Protein 4YGS (pdb70)

Structure (mmCIF, N/CA/C/O backbone):
data_4YGS
#
_entry.id   4YGS
#
_cell.length_a   122.452
_cell.length_b   61.322
_cell.length_c   37.470
_cell.angle_alpha   90.00
_cell.angle_beta   107.45
_cell.angle_gamma   90.00
#
_symmetry.space_group_name_H-M   'C 1 2 1'
#
loop_
_entity.id
_entity.type
_entity.pdbx_description
1 polymer Hydrolase
2 non-polymer 'MAGNESIUM ION'
3 non-polymer 'CITRIC ACID'
4 water water
#
loop_
_atom_site.group_PDB
_atom_site.id
_atom_site.type_symbol
_atom_site.label_atom_id
_atom_site.label_alt_id
_atom_site.label_comp_id
_atom_site.label_asym_id
_atom_site.label_entity_id
_atom_site.label_seq_id
_atom_s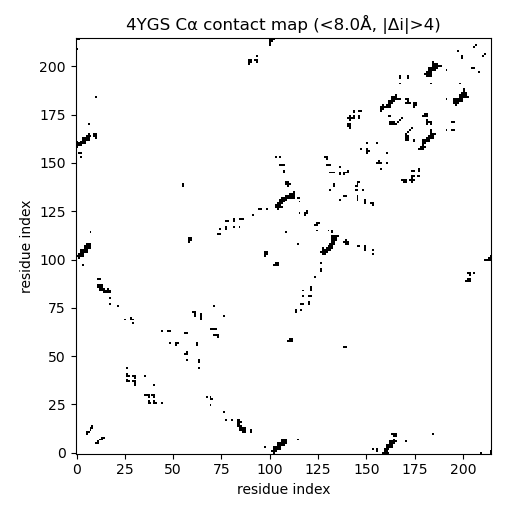ite.pdbx_PDB_ins_code
_atom_site.Cartn_x
_atom_site.Cartn_y
_atom_site.Cartn_z
_atom_site.occupancy
_atom_site.B_iso_or_equiv
_atom_site.auth_seq_id
_atom_site.auth_comp_id
_atom_site.auth_asym_id
_atom_site.auth_atom_id
_atom_site.pdbx_PDB_model_num
ATOM 1 N N . MET A 1 1 ? -11.594 18.744 12.163 1.00 23.27 1 MET A N 1
ATOM 2 C CA . MET A 1 1 ? -12.068 17.912 11.060 1.00 21.56 1 MET A CA 1
ATOM 3 C C . MET A 1 1 ? -13.490 18.300 10.684 1.00 19.70 1 MET A C 1
ATOM 4 O O . MET A 1 1 ? -14.283 18.645 11.559 1.00 22.98 1 MET A O 1
ATOM 9 N N . LYS A 1 2 ? -13.816 18.248 9.390 1.00 13.15 2 LYS A N 1
ATOM 10 C CA . LYS A 1 2 ? -15.138 18.673 8.918 1.00 18.05 2 LYS A CA 1
ATOM 11 C C . LYS A 1 2 ? -15.908 17.604 8.146 1.00 13.20 2 LYS A C 1
ATOM 12 O O . LYS A 1 2 ? -17.133 17.688 8.018 1.00 13.70 2 LYS A O 1
ATOM 18 N N . ALA A 1 3 ? -15.204 16.620 7.599 1.00 11.13 3 ALA A N 1
ATOM 19 C CA . ALA A 1 3 ? -15.889 15.607 6.791 1.00 11.96 3 ALA A CA 1
ATOM 20 C C . ALA A 1 3 ? -15.297 14.232 7.032 1.00 12.85 3 ALA A C 1
ATOM 21 O O . ALA A 1 3 ? -14.087 14.091 7.234 1.00 11.21 3 ALA A O 1
ATOM 23 N N . VAL A 1 4 ? -16.158 13.223 7.020 1.00 11.98 4 VAL A N 1
ATOM 24 C CA . VAL A 1 4 ? -15.704 11.842 7.054 1.00 12.93 4 VAL A CA 1
ATOM 25 C C . VAL A 1 4 ? -16.222 11.140 5.805 1.00 10.69 4 VAL A C 1
ATOM 26 O O . VAL A 1 4 ? -17.413 11.188 5.496 1.00 10.95 4 VAL A O 1
ATOM 30 N N . LEU A 1 5 ? -15.304 10.513 5.086 1.00 8.14 5 LEU A N 1
ATOM 31 C CA . LEU A 1 5 ? -15.604 9.807 3.846 1.00 8.35 5 LEU A CA 1
ATOM 32 C C . LEU A 1 5 ? -15.474 8.312 4.108 1.00 10.88 5 LEU A C 1
ATOM 33 O O . LEU A 1 5 ? -14.586 7.890 4.850 1.00 11.21 5 LEU A O 1
ATOM 38 N N . PHE A 1 6 ? -16.368 7.518 3.520 1.00 8.05 6 PHE A N 1
ATOM 39 C CA . PHE A 1 6 ? -16.403 6.075 3.748 1.00 9.16 6 PHE A CA 1
ATOM 40 C C . PHE A 1 6 ? -16.338 5.279 2.455 1.00 9.72 6 PHE A C 1
ATOM 41 O O . PHE A 1 6 ? -16.990 5.617 1.470 1.00 10.41 6 PHE A O 1
ATOM 49 N N . ASP A 1 7 ? -15.563 4.201 2.492 1.00 11.03 7 ASP A N 1
ATOM 50 C CA . ASP A 1 7 ? -15.717 3.098 1.554 1.00 9.01 7 ASP A CA 1
ATOM 51 C C . ASP A 1 7 ? -17.017 2.333 1.855 1.00 12.24 7 ASP A C 1
ATOM 52 O O . ASP A 1 7 ? -17.577 2.473 2.947 1.00 10.68 7 ASP A O 1
ATOM 57 N N . ILE A 1 8 ? -17.514 1.527 0.915 1.00 6.85 8 ILE A N 1
ATOM 58 C CA . ILE A 1 8 ? -18.715 0.728 1.217 1.00 6.84 8 ILE A CA 1
ATOM 59 C C . ILE A 1 8 ? -18.361 -0.703 1.615 1.00 10.31 8 ILE A C 1
ATOM 60 O O . ILE A 1 8 ? -18.469 -1.073 2.786 1.00 11.69 8 ILE A O 1
ATOM 65 N N . ASP A 1 9 ? -17.915 -1.495 0.647 1.00 8.85 9 ASP A N 1
ATOM 66 C CA . ASP A 1 9 ? -17.810 -2.941 0.832 1.00 9.06 9 ASP A CA 1
ATOM 67 C C . ASP A 1 9 ? -16.695 -3.334 1.801 1.00 13.19 9 ASP A C 1
ATOM 68 O O . ASP A 1 9 ? -15.513 -3.078 1.555 1.00 13.14 9 ASP A O 1
ATOM 73 N N . GLY A 1 10 ? -17.098 -3.961 2.901 1.00 10.87 10 GLY A N 1
ATOM 74 C CA . GLY A 1 10 ? -16.178 -4.373 3.950 1.00 9.35 10 GLY A CA 1
ATOM 75 C C . GLY A 1 10 ? -15.999 -3.292 4.993 1.00 11.27 10 GLY A C 1
ATOM 76 O O . GLY A 1 10 ? -15.377 -3.521 6.029 1.00 11.91 10 GLY A O 1
ATOM 77 N N . THR A 1 11 ? -16.546 -2.112 4.721 1.00 9.18 11 THR A N 1
ATOM 78 C CA . THR A 1 11 ? -16.379 -0.971 5.615 1.00 8.11 11 THR A CA 1
ATOM 79 C C . THR A 1 11 ? -17.676 -0.683 6.371 1.00 12.36 11 THR A C 1
ATOM 80 O O . THR A 1 11 ? -17.691 -0.725 7.601 1.00 11.74 11 THR A O 1
ATOM 84 N N . ILE A 1 12 ? -18.765 -0.426 5.646 1.00 8.60 12 ILE A N 1
ATOM 85 C CA . ILE A 1 12 ? -20.048 -0.165 6.310 1.00 8.25 12 ILE A CA 1
ATOM 86 C C . ILE A 1 12 ? -21.058 -1.298 6.117 1.00 11.93 12 ILE A C 1
ATOM 87 O O . ILE A 1 12 ? -22.008 -1.424 6.889 1.00 10.24 12 ILE A O 1
ATOM 92 N N . LEU A 1 13 ? -20.844 -2.131 5.104 1.00 9.96 13 LEU A N 1
ATOM 93 C CA . LEU A 1 13 ? -21.697 -3.294 4.897 1.00 10.17 13 LEU A CA 1
ATOM 94 C C . LEU A 1 13 ? -20.906 -4.381 4.179 1.00 11.41 13 LEU A C 1
ATOM 95 O O . LEU A 1 13 ? -19.831 -4.115 3.637 1.00 11.26 13 LEU A O 1
ATOM 100 N N . THR A 1 14 ? -21.442 -5.599 4.156 1.00 11.22 14 THR A N 1
ATOM 101 C CA . THR A 1 14 ? -20.873 -6.642 3.313 1.00 9.85 14 THR A CA 1
ATOM 102 C C . THR A 1 14 ? -21.937 -7.255 2.396 1.00 13.39 14 THR A C 1
ATOM 103 O O . THR A 1 14 ? -23.083 -7.462 2.803 1.00 13.79 14 THR A O 1
ATOM 107 N N . GLU A 1 15 ? -21.551 -7.530 1.153 1.00 11.75 15 GLU A N 1
ATOM 108 C CA . GLU A 1 15 ? -22.431 -8.228 0.225 1.00 11.28 15 GLU A CA 1
ATOM 109 C C . GLU A 1 15 ? -22.057 -9.698 0.103 1.00 10.53 15 GLU A C 1
ATOM 110 O O . GLU A 1 15 ? -22.543 -10.382 -0.796 1.00 12.84 15 GLU A O 1
ATOM 116 N N . GLU A 1 16 ? -21.199 -10.192 0.994 1.00 11.39 16 GLU A N 1
ATOM 117 C CA A GLU A 1 16 ? -20.755 -11.581 0.907 0.57 11.31 16 GLU A CA 1
ATOM 118 C CA B GLU A 1 16 ? -20.756 -11.580 0.904 0.43 11.37 16 GLU A CA 1
ATOM 119 C C . GLU A 1 16 ? -21.920 -12.582 0.890 1.00 10.11 16 GLU A C 1
ATOM 120 O O . GLU A 1 16 ? -21.878 -13.554 0.133 1.00 13.89 16 GLU A O 1
ATOM 131 N N . PRO A 1 17 ? -22.967 -12.354 1.714 1.00 13.47 17 PRO A N 1
ATOM 132 C CA . PRO A 1 17 ? -24.067 -13.325 1.599 1.00 12.28 17 PRO A CA 1
ATOM 133 C C . PRO A 1 17 ? -24.718 -13.347 0.217 1.00 13.46 17 PRO A C 1
ATOM 134 O O . PRO A 1 17 ? -25.178 -14.405 -0.224 1.00 12.46 17 PRO A O 1
ATOM 138 N N . LEU A 1 18 ? -24.759 -12.202 -0.458 1.00 10.11 18 LEU A N 1
ATOM 139 C CA . LEU A 1 18 ? -25.364 -12.160 -1.783 1.00 9.54 18 LEU A CA 1
ATOM 140 C C . LEU A 1 18 ? -24.443 -12.863 -2.782 1.00 12.12 18 LEU A C 1
ATOM 141 O O . LEU A 1 18 ? -24.892 -13.611 -3.642 1.00 11.74 18 LEU A O 1
ATOM 146 N N . ILE A 1 19 ? -23.142 -12.634 -2.644 1.00 11.42 19 ILE A N 1
ATOM 147 C CA . ILE A 1 19 ? -22.165 -13.328 -3.477 1.00 11.95 19 ILE A CA 1
ATOM 148 C C . ILE A 1 19 ? -22.272 -14.850 -3.333 1.00 13.55 19 ILE A C 1
ATOM 149 O O . ILE A 1 19 ? -22.237 -15.574 -4.325 1.00 13.19 19 ILE A O 1
ATOM 154 N N . MET A 1 20 ? -22.427 -15.338 -2.107 1.00 11.97 20 MET A N 1
ATOM 155 C CA A MET A 1 20 ? -22.560 -16.773 -1.869 0.62 14.89 20 MET A CA 1
ATOM 156 C CA B MET A 1 20 ? -22.537 -16.776 -1.896 0.38 14.91 20 MET A CA 1
ATOM 157 C C . MET A 1 20 ? -23.806 -17.330 -2.543 1.00 15.74 20 MET A C 1
ATOM 158 O O . MET A 1 20 ? -23.823 -18.479 -2.996 1.00 13.93 20 MET A O 1
ATOM 167 N N . LEU A 1 21 ? -24.851 -16.508 -2.600 1.00 11.06 21 LEU A N 1
ATOM 168 C CA . LEU A 1 21 ? -26.107 -16.895 -3.235 1.00 12.90 21 LEU A CA 1
ATOM 169 C C . LEU A 1 21 ? -26.032 -16.882 -4.765 1.00 16.31 21 LEU A C 1
ATOM 170 O O . LEU A 1 21 ? -26.524 -17.813 -5.407 1.00 14.12 21 LEU A O 1
ATOM 175 N N . PHE A 1 22 ? -25.438 -15.853 -5.373 1.00 12.01 22 PHE A N 1
ATOM 176 C CA . PHE A 1 22 ? -25.533 -15.787 -6.837 1.00 12.33 22 PHE A CA 1
ATOM 177 C C . PHE A 1 22 ? -24.406 -16.515 -7.570 1.00 10.96 22 PHE A C 1
ATOM 178 O O . PHE A 1 22 ? -24.586 -16.890 -8.728 1.00 12.41 22 PHE A O 1
ATOM 186 N N . LEU A 1 23 ? -23.264 -16.748 -6.927 1.00 11.56 23 LEU A N 1
ATOM 187 C CA . LEU A 1 23 ? -22.181 -17.432 -7.644 1.00 13.31 23 LEU A CA 1
ATOM 188 C C . LEU A 1 23 ? -22.582 -18.825 -8.158 1.00 10.84 23 LEU A C 1
ATOM 189 O O . LEU A 1 23 ? -22.280 -19.145 -9.299 1.00 13.47 23 LEU A O 1
ATOM 194 N N . PRO A 1 24 ? -23.276 -19.650 -7.343 1.00 12.57 24 PRO A N 1
ATOM 195 C CA . PRO A 1 24 ? -23.719 -20.922 -7.936 1.00 13.97 24 PRO A CA 1
ATOM 196 C C . PRO A 1 24 ? -24.642 -20.750 -9.146 1.00 13.42 24 PRO A C 1
ATOM 197 O O . PRO A 1 24 ? -24.612 -21.586 -10.050 1.00 13.90 24 PRO A O 1
ATOM 201 N N . GLN A 1 25 ? -25.450 -19.692 -9.169 1.00 12.59 25 GLN A N 1
ATOM 202 C CA A GLN A 1 25 ? -26.303 -19.425 -10.325 0.56 12.13 25 GLN A CA 1
ATOM 203 C CA B GLN A 1 25 ? -26.299 -19.418 -10.321 0.44 12.15 25 GLN A CA 1
ATOM 204 C C . GLN A 1 25 ? -25.460 -19.044 -11.538 1.00 16.60 25 GLN A C 1
ATOM 205 O O . GLN A 1 25 ? -25.760 -19.444 -12.666 1.00 15.48 25 GLN A O 1
ATOM 216 N N . VAL A 1 26 ? -24.405 -18.277 -11.301 1.00 12.36 26 VAL A N 1
ATOM 217 C CA . VAL A 1 26 ? -23.449 -17.949 -12.355 1.00 12.23 26 VAL A CA 1
ATOM 218 C C . VAL A 1 26 ? -22.818 -19.224 -12.919 1.00 13.76 26 VAL A C 1
ATOM 219 O O . VAL A 1 26 ? -22.741 -19.400 -14.138 1.00 15.29 26 VAL A O 1
ATOM 223 N N . TYR A 1 27 ? -22.374 -20.115 -12.038 1.00 11.98 27 TYR A N 1
ATOM 224 C CA . TYR A 1 27 ? -21.715 -21.339 -12.497 1.00 14.28 27 TYR A CA 1
ATOM 225 C C . TYR A 1 27 ? -22.711 -22.192 -13.275 1.00 15.34 27 TYR A C 1
ATOM 226 O O . TYR A 1 27 ? -22.373 -22.779 -14.294 1.00 17.49 27 TYR A O 1
ATOM 235 N N . ASP A 1 28 ? -23.947 -22.236 -12.791 1.00 14.03 28 ASP A N 1
ATOM 236 C CA . ASP A 1 28 ? -25.038 -22.932 -13.475 1.00 15.34 28 ASP A CA 1
ATOM 237 C C . ASP A 1 28 ? -25.253 -22.382 -14.887 1.00 16.66 28 ASP A C 1
ATOM 238 O O . ASP A 1 28 ? -25.206 -23.122 -15.864 1.00 18.08 28 ASP A O 1
ATOM 243 N N . LYS A 1 29 ? -25.479 -21.076 -14.987 1.00 16.54 29 LYS A N 1
ATOM 244 C CA . LYS A 1 29 ? -25.762 -20.447 -16.275 1.00 15.30 29 LYS A CA 1
ATOM 245 C C . LYS A 1 29 ? -24.578 -20.564 -17.235 1.00 18.31 29 LYS A C 1
ATOM 246 O O . LYS A 1 29 ? -24.763 -20.817 -18.431 1.00 14.77 29 LYS A O 1
ATOM 252 N N . LEU A 1 30 ? -23.364 -20.399 -16.713 1.00 14.02 30 LEU A N 1
ATOM 253 C CA . LEU A 1 30 ? -22.175 -20.415 -17.568 1.00 15.12 30 LEU A CA 1
ATOM 254 C C . LEU A 1 30 ? -21.867 -21.825 -18.074 1.00 16.01 30 LEU A C 1
ATOM 255 O O . LEU A 1 30 ? -21.504 -22.016 -19.239 1.00 17.37 30 LEU A O 1
ATOM 260 N N . SER A 1 31 ? -22.003 -22.810 -17.192 1.00 17.87 31 SER A N 1
ATOM 261 C CA A SER A 1 31 ? -21.791 -24.211 -17.548 0.35 18.70 31 SER A CA 1
ATOM 262 C CA B SER A 1 31 ? -21.751 -24.190 -17.584 0.65 18.70 31 SER A CA 1
ATOM 263 C C . SER A 1 31 ? -22.775 -24.656 -18.621 1.00 20.19 31 SER A C 1
ATOM 264 O O . SER A 1 31 ? -22.422 -25.369 -19.561 1.00 22.62 31 SER A O 1
ATOM 269 N N . ARG A 1 32 ? -24.025 -24.231 -18.468 1.00 18.46 32 ARG A N 1
ATOM 270 C CA . ARG A 1 32 ? -25.066 -24.610 -19.412 1.00 17.60 32 ARG A CA 1
ATOM 271 C C . ARG A 1 32 ? -24.845 -23.927 -20.761 1.00 21.83 32 ARG A C 1
ATOM 272 O O . ARG A 1 32 ? -25.079 -24.519 -21.812 1.00 21.17 32 ARG A O 1
ATOM 280 N N . LYS A 1 33 ? -24.360 -22.690 -20.727 1.00 18.85 33 LYS A N 1
ATOM 281 C CA . LYS A 1 33 ? -24.129 -21.938 -21.957 1.00 14.20 33 LYS A CA 1
ATOM 282 C C . LYS A 1 33 ? -22.943 -22.483 -22.742 1.00 16.66 33 LYS A C 1
ATOM 283 O O . LYS A 1 33 ? -22.986 -22.579 -23.968 1.00 16.41 33 LYS A O 1
ATOM 289 N N . LEU A 1 34 ? -21.873 -22.828 -22.037 1.00 18.48 34 LEU A N 1
ATOM 290 C CA . LEU A 1 34 ? -20.653 -23.246 -22.712 1.00 17.70 34 LEU A CA 1
ATOM 291 C C . LEU A 1 34 ? -20.568 -24.755 -22.915 1.00 17.30 34 LEU A C 1
ATOM 292 O O . LEU A 1 34 ? -19.679 -25.233 -23.615 1.00 18.81 34 LEU A O 1
ATOM 297 N N . GLY A 1 35 ? -21.478 -25.499 -22.297 1.00 19.22 35 GLY A N 1
ATOM 298 C CA . GLY A 1 35 ? -21.434 -26.950 -22.364 1.00 25.07 35 GLY A CA 1
ATOM 299 C C . GLY A 1 35 ? -20.229 -27.509 -21.627 1.00 27.98 35 GLY A C 1
ATOM 300 O O . GLY A 1 35 ? -19.550 -28.421 -22.112 1.00 29.44 35 GLY A O 1
ATOM 301 N N . ILE A 1 36 ? -19.950 -26.948 -20.455 1.00 20.19 36 ILE A N 1
ATOM 302 C CA . ILE A 1 36 ? -18.845 -27.414 -19.621 1.00 20.67 36 ILE A CA 1
ATOM 303 C C . ILE A 1 36 ? -19.366 -27.750 -18.231 1.00 20.69 36 ILE A C 1
ATOM 304 O O . ILE A 1 36 ? -20.533 -27.507 -17.929 1.00 20.41 36 ILE A O 1
ATOM 309 N N . SER A 1 37 ? -18.512 -28.309 -17.382 1.00 21.31 37 SER A N 1
ATOM 310 C CA . SER A 1 37 ? -18.945 -28.647 -16.031 1.00 21.93 37 SER A CA 1
ATOM 311 C C . SER A 1 37 ? -19.088 -27.383 -15.193 1.00 19.13 37 SER A C 1
ATOM 312 O O . SER A 1 37 ? -18.519 -26.341 -15.526 1.00 20.89 37 SER A O 1
ATOM 315 N N . LYS A 1 38 ? -19.841 -27.483 -14.104 1.00 22.69 38 LYS A N 1
ATOM 316 C CA . LYS A 1 38 ? -19.997 -26.359 -13.197 1.00 20.26 38 LYS A CA 1
ATOM 317 C C . LYS A 1 38 ? -18.652 -25.994 -12.578 1.00 25.54 38 LYS A C 1
ATOM 318 O O . LYS A 1 38 ? -18.379 -24.820 -12.337 1.00 20.61 38 LYS A O 1
ATOM 324 N N . ASP A 1 39 ? -17.809 -27.000 -12.344 1.00 26.21 39 ASP A N 1
ATOM 325 C CA . ASP A 1 39 ? -16.463 -26.769 -11.826 1.00 24.63 39 ASP A CA 1
ATOM 326 C C . ASP A 1 39 ? -15.604 -26.007 -12.822 1.00 22.73 39 ASP A C 1
ATOM 327 O O . ASP A 1 39 ? -14.832 -25.130 -12.429 1.00 21.51 39 ASP A O 1
ATOM 332 N N . GLU A 1 40 ? -15.710 -26.353 -14.106 1.00 19.52 40 GLU A N 1
ATOM 333 C CA A GLU A 1 40 ? -14.939 -25.646 -15.117 0.53 21.43 40 GLU A CA 1
ATOM 334 C CA B GLU A 1 40 ? -14.966 -25.657 -15.149 0.47 21.43 40 GLU A CA 1
ATOM 335 C C . GLU A 1 40 ? -15.465 -24.224 -15.283 1.00 17.51 40 GLU A C 1
ATOM 336 O O . GLU A 1 40 ? -14.681 -23.294 -15.478 1.00 20.29 40 GLU A O 1
ATOM 347 N N . ALA A 1 41 ? -16.783 -24.055 -15.182 1.00 20.70 41 ALA A N 1
ATOM 348 C CA . ALA A 1 41 ? -17.391 -22.729 -15.264 1.00 18.81 41 ALA A CA 1
ATOM 349 C C . ALA A 1 41 ? -16.890 -21.851 -14.128 1.00 16.10 41 ALA A C 1
ATOM 350 O O . ALA A 1 41 ? -16.551 -20.687 -14.338 1.00 16.41 41 ALA A O 1
ATOM 352 N N . ARG A 1 42 ? -16.835 -22.423 -12.929 1.00 14.93 42 ARG A N 1
ATOM 353 C CA . ARG A 1 42 ? -16.302 -21.721 -11.763 1.00 16.62 42 ARG A CA 1
ATOM 354 C C . ARG A 1 42 ? -14.858 -21.292 -12.002 1.00 18.61 42 ARG A C 1
ATOM 355 O O . ARG A 1 42 ? -14.507 -20.138 -11.772 1.00 16.71 42 ARG A O 1
ATOM 363 N N . GLU A 1 43 ? -14.026 -22.212 -12.484 1.00 18.31 43 GLU A N 1
ATOM 364 C CA A GLU A 1 43 ? -12.627 -21.889 -12.747 0.41 19.17 43 GLU A CA 1
ATOM 365 C CA B GLU A 1 43 ? -12.625 -21.912 -12.775 0.59 19.16 43 GLU A CA 1
ATOM 366 C C . GLU A 1 43 ? -12.495 -20.745 -13.751 1.00 17.28 43 GLU A C 1
ATOM 367 O O . GLU A 1 43 ? -11.704 -19.830 -13.543 1.00 19.36 43 GLU A O 1
ATOM 378 N N . ARG A 1 44 ? -13.275 -20.784 -14.826 1.00 14.91 44 ARG A N 1
ATOM 379 C CA . ARG A 1 44 ? -13.208 -19.731 -15.832 1.00 14.65 44 ARG A CA 1
ATOM 380 C C . ARG A 1 44 ? -13.641 -18.373 -15.280 1.00 19.24 44 ARG A C 1
ATOM 381 O O . ARG A 1 44 ? -12.958 -17.365 -15.478 1.00 17.62 44 ARG A O 1
ATOM 389 N N . PHE A 1 45 ? -14.776 -18.356 -14.590 1.00 15.33 45 PHE A N 1
ATOM 390 C CA . PHE A 1 45 ? -15.314 -17.122 -14.020 1.00 12.84 45 PHE A CA 1
ATOM 391 C C . PHE A 1 45 ? -14.348 -16.513 -12.997 1.00 18.67 45 PHE A C 1
ATOM 392 O O . PHE A 1 45 ? -13.997 -15.333 -13.080 1.00 19.48 45 PHE A O 1
ATOM 400 N N . LEU A 1 46 ? -13.904 -17.319 -12.041 1.00 14.29 46 LEU A N 1
ATOM 401 C CA . LEU A 1 46 ? -13.021 -16.807 -10.996 1.00 16.84 46 LEU A CA 1
ATOM 402 C C . LEU A 1 46 ? -11.662 -16.396 -11.567 1.00 19.09 46 LEU A C 1
ATOM 403 O O . LEU A 1 46 ? -11.058 -15.425 -11.103 1.00 19.21 46 LEU A O 1
ATOM 408 N N . SER A 1 47 ? -11.186 -17.115 -12.582 1.00 19.12 47 SER A N 1
ATOM 409 C CA . SER A 1 47 ? -9.893 -16.777 -13.181 1.00 23.38 47 SER A CA 1
ATOM 410 C C . SER A 1 47 ? -9.950 -15.412 -13.841 1.00 22.64 47 SER A C 1
ATOM 411 O O . SER A 1 47 ? -8.994 -14.636 -13.777 1.00 21.66 47 SER A O 1
ATOM 414 N N . GLU A 1 48 ? -11.078 -15.119 -14.474 1.00 20.27 48 GLU A N 1
ATOM 415 C CA A GLU A 1 48 ? -11.259 -13.829 -15.129 0.53 18.82 48 GLU A CA 1
ATOM 416 C CA B GLU A 1 48 ? -11.260 -13.835 -15.124 0.47 18.83 48 GLU A CA 1
ATOM 417 C C . GLU A 1 48 ? -11.280 -12.697 -14.111 1.00 19.67 48 GLU A C 1
ATOM 418 O O . GLU A 1 48 ? -10.751 -11.613 -14.366 1.00 19.49 48 GLU A O 1
ATOM 429 N N . ILE A 1 49 ? -11.900 -12.945 -12.960 1.00 16.62 49 ILE A N 1
ATOM 430 C CA . ILE A 1 49 ? -11.947 -11.937 -11.912 1.00 16.14 49 ILE A CA 1
ATOM 431 C C . ILE A 1 49 ? -10.535 -11.666 -11.404 1.00 20.76 49 ILE A C 1
ATOM 432 O O . ILE A 1 49 ? -10.100 -10.519 -11.339 1.00 20.38 49 ILE A O 1
ATOM 437 N N . LEU A 1 50 ? -9.816 -12.730 -11.071 1.00 18.12 50 LEU A N 1
ATOM 438 C CA . LEU A 1 50 ? -8.447 -12.578 -10.577 1.00 18.91 50 LEU A CA 1
ATOM 439 C C . LEU A 1 50 ? -7.565 -11.883 -11.612 1.00 25.08 50 LEU A C 1
ATOM 440 O O . LEU A 1 50 ? -6.758 -11.018 -11.268 1.00 26.94 50 LEU A O 1
ATOM 445 N N . GLY A 1 51 ? -7.740 -12.251 -12.877 1.00 17.92 51 GLY A N 1
ATOM 446 C CA . GLY A 1 51 ? -6.957 -11.683 -13.961 1.00 19.22 51 GLY A CA 1
ATOM 447 C C . GLY A 1 51 ? -7.124 -10.186 -14.125 1.00 28.29 51 GLY A C 1
ATOM 448 O O . GLY A 1 51 ? -6.231 -9.501 -14.627 1.00 26.41 51 GLY A O 1
ATOM 449 N N . ARG A 1 52 ? -8.266 -9.662 -13.695 1.00 19.80 52 ARG A N 1
ATOM 450 C CA . ARG A 1 52 ? -8.535 -8.247 -13.890 1.00 21.72 52 ARG A CA 1
ATOM 451 C C . ARG A 1 52 ? -8.447 -7.437 -12.602 1.00 18.50 52 ARG A C 1
ATOM 452 O O . ARG A 1 52 ? -8.918 -6.304 -12.552 1.00 22.08 52 ARG A O 1
ATOM 460 N N . ARG A 1 53 ? -7.815 -8.010 -11.578 1.00 19.78 53 ARG A N 1
ATOM 461 C CA . ARG A 1 53 ? -7.602 -7.307 -10.316 1.00 19.02 53 ARG A CA 1
ATOM 462 C C . ARG A 1 53 ? -6.829 -6.016 -10.554 1.00 21.85 53 ARG A C 1
ATOM 463 O O . ARG A 1 53 ? -6.060 -5.919 -11.509 1.00 22.73 53 ARG A O 1
ATOM 471 N N . ASP A 1 54 ? -7.077 -5.028 -9.700 1.00 22.94 54 ASP A N 1
ATOM 472 C CA . ASP A 1 54 ? -6.445 -3.709 -9.780 1.00 31.44 54 ASP A CA 1
ATOM 473 C C . ASP A 1 54 ? -6.776 -2.982 -11.078 1.00 29.13 54 ASP A C 1
ATOM 474 O O . ASP A 1 54 ? -6.048 -2.083 -11.486 1.00 35.50 54 ASP A O 1
ATOM 479 N N . SER A 1 55 ? -7.867 -3.365 -11.734 1.00 26.42 55 SER A N 1
ATOM 480 C CA . SER A 1 55 ? -8.294 -2.646 -12.929 1.00 19.65 55 SER A CA 1
ATOM 481 C C . SER A 1 55 ? -9.680 -2.016 -12.748 1.00 18.23 55 SER A C 1
ATOM 482 O O . SER A 1 55 ? -10.412 -2.347 -11.815 1.00 18.55 55 SER A O 1
ATOM 485 N N . TYR A 1 56 ? -10.002 -1.102 -13.657 1.00 13.78 56 TYR A N 1
ATOM 486 C CA . TYR A 1 56 ? -11.268 -0.363 -13.687 1.00 17.69 56 TYR A CA 1
ATOM 487 C C . TYR A 1 56 ? -12.470 -1.281 -13.581 1.00 16.41 56 TYR A C 1
ATOM 488 O O . TYR A 1 56 ? -13.443 -0.990 -12.880 1.00 14.73 56 TYR A O 1
ATOM 497 N N . ASP A 1 57 ? -12.399 -2.399 -14.292 1.00 15.35 57 ASP A N 1
ATOM 498 C CA . ASP A 1 57 ? -13.553 -3.290 -14.405 1.00 19.33 57 ASP A CA 1
ATOM 499 C C . ASP A 1 57 ? -13.705 -4.266 -13.243 1.00 18.27 57 ASP A C 1
ATOM 500 O O . ASP A 1 57 ? -14.780 -4.856 -13.060 1.00 17.10 57 ASP A O 1
ATOM 505 N N . TRP A 1 58 ? -12.643 -4.432 -12.457 1.00 19.59 58 TRP A N 1
ATOM 506 C CA . TRP A 1 58 ? -12.648 -5.421 -11.381 1.00 19.55 58 TRP A CA 1
ATOM 507 C C . TRP A 1 58 ? -13.784 -5.211 -10.390 1.00 16.20 58 TRP A C 1
ATOM 508 O O . TRP A 1 58 ? -14.291 -6.173 -9.822 1.00 15.04 58 TRP A O 1
ATOM 519 N N . HIS A 1 59 ? -14.191 -3.960 -10.195 1.00 14.40 59 HIS A N 1
ATOM 520 C CA . HIS A 1 59 ? -15.163 -3.633 -9.157 1.00 15.06 59 HIS A CA 1
ATOM 521 C C . HIS A 1 59 ? -16.611 -3.619 -9.641 1.00 11.85 59 HIS A C 1
ATOM 522 O O . HIS A 1 59 ? -17.482 -3.109 -8.946 1.00 14.10 59 HIS A O 1
ATOM 529 N N . ASP A 1 60 ? -16.860 -4.178 -10.822 1.00 11.42 60 ASP A N 1
ATOM 530 C CA . ASP A 1 60 ? -18.195 -4.117 -11.427 1.00 10.68 60 ASP A CA 1
ATOM 531 C C . ASP A 1 60 ? -18.692 -5.521 -11.759 1.00 12.51 60 ASP A C 1
ATOM 532 O O . ASP A 1 60 ? -18.239 -6.133 -12.720 1.00 11.77 60 ASP A O 1
ATOM 537 N N . TRP A 1 61 ? -19.629 -6.037 -10.974 1.00 11.06 61 TRP A N 1
ATOM 538 C CA . TRP A 1 61 ? -20.161 -7.372 -11.250 1.00 10.08 61 TRP A CA 1
ATOM 539 C C . TRP A 1 61 ? -20.769 -7.488 -12.644 1.00 10.28 61 TRP A C 1
ATOM 540 O O . TRP A 1 61 ? -20.664 -8.532 -13.279 1.00 12.76 61 TRP A O 1
ATOM 551 N N . ASN A 1 62 ? -21.392 -6.418 -13.117 1.00 10.18 62 ASN A N 1
ATOM 552 C CA . ASN A 1 62 ? -22.018 -6.441 -14.437 1.00 10.67 62 ASN A CA 1
ATOM 553 C C . ASN A 1 62 ? -20.990 -6.589 -15.552 1.00 14.88 62 ASN A C 1
ATOM 554 O O . ASN A 1 62 ? -21.306 -7.112 -16.620 1.00 11.74 62 ASN A O 1
ATOM 559 N N . PHE A 1 63 ? -19.767 -6.124 -15.314 1.00 12.29 63 PHE A N 1
ATOM 560 C CA . PHE A 1 63 ? -18.704 -6.328 -16.290 1.00 13.88 63 PHE A CA 1
ATOM 561 C C . PHE A 1 63 ? -18.514 -7.821 -16.539 1.00 16.00 63 PHE A C 1
ATOM 562 O O . PHE A 1 63 ? -18.400 -8.258 -17.685 1.00 13.66 63 PHE A O 1
ATOM 570 N N . PHE A 1 64 ? -18.480 -8.603 -15.464 1.00 13.83 64 PHE A N 1
ATOM 571 C CA . PHE A 1 64 ? -18.214 -10.033 -15.587 1.00 12.90 64 PHE A CA 1
ATOM 572 C C . PHE A 1 64 ? -19.432 -10.791 -16.122 1.00 16.03 64 PHE A C 1
ATOM 573 O O . PHE A 1 64 ? -19.293 -11.736 -16.909 1.00 13.66 64 PHE A O 1
ATOM 581 N N . PHE A 1 65 ? -20.622 -10.367 -15.721 1.00 13.79 65 PHE A N 1
ATOM 582 C CA . PHE A 1 65 ? -21.837 -10.919 -16.320 1.00 12.07 65 PHE A CA 1
ATOM 583 C C . PHE A 1 65 ? -21.839 -10.688 -17.830 1.00 16.52 65 PHE A C 1
ATOM 584 O O . PHE A 1 65 ? -22.131 -11.600 -18.606 1.00 16.10 65 PHE A O 1
ATOM 592 N N . LYS A 1 66 ? -21.498 -9.472 -18.245 1.00 12.50 66 LYS A N 1
ATOM 593 C CA A LYS A 1 66 ? -21.518 -9.137 -19.666 0.41 17.01 66 LYS A CA 1
ATOM 594 C CA B LYS A 1 66 ? -21.498 -9.114 -19.661 0.59 17.04 66 LYS A CA 1
ATOM 595 C C . LYS A 1 66 ? -20.382 -9.815 -20.429 1.00 15.21 66 LYS A C 1
ATOM 596 O O . LYS A 1 66 ? -20.563 -10.214 -21.584 1.00 16.81 66 LYS A O 1
ATOM 607 N N . LEU A 1 67 ? -19.220 -9.954 -19.791 1.00 14.34 67 LEU A N 1
ATOM 608 C CA . LEU A 1 67 ? -18.072 -10.578 -20.456 1.00 18.51 67 LEU A CA 1
ATOM 609 C C . LEU A 1 67 ? -18.391 -12.008 -20.879 1.00 20.12 67 LEU A C 1
ATOM 610 O O . LEU A 1 67 ? -17.944 -12.473 -21.930 1.00 18.75 67 LEU A O 1
ATOM 615 N N . PHE A 1 68 ? -19.185 -12.697 -20.068 1.00 14.47 68 PHE A N 1
ATOM 616 C CA . PHE A 1 68 ? -19.585 -14.067 -20.378 1.00 18.06 68 PHE A CA 1
ATOM 617 C C . PHE A 1 68 ? -20.967 -14.150 -21.023 1.00 20.80 68 PHE A C 1
ATOM 618 O O . PHE A 1 68 ? -21.503 -15.244 -21.212 1.00 18.75 68 PHE A O 1
ATOM 626 N N . ASP A 1 69 ? -21.521 -12.985 -21.357 1.00 15.04 69 ASP A N 1
ATOM 627 C CA A ASP A 1 69 ? -22.834 -12.889 -21.991 0.49 17.47 69 ASP A CA 1
ATOM 628 C CA B ASP A 1 69 ? -22.844 -12.865 -21.968 0.51 17.44 69 ASP A CA 1
ATOM 629 C C . ASP A 1 69 ? -23.906 -13.623 -21.185 1.00 21.96 69 ASP A C 1
ATOM 630 O O . ASP A 1 69 ? -24.744 -14.324 -21.752 1.00 17.95 69 ASP A O 1
ATOM 639 N N . LEU A 1 70 ? -23.881 -13.458 -19.867 1.00 15.47 70 LEU A N 1
ATOM 640 C CA . LEU A 1 70 ? -24.853 -14.122 -19.003 1.00 16.30 70 LEU A CA 1
ATOM 641 C C . LEU A 1 70 ? -26.106 -13.281 -18.832 1.00 18.30 70 LEU A C 1
ATOM 642 O O . LEU A 1 70 ? -26.047 -12.049 -18.831 1.00 18.19 70 LEU A O 1
ATOM 647 N N . ASP A 1 71 ? -27.242 -13.957 -18.690 1.00 19.01 71 ASP A N 1
ATOM 648 C CA . ASP A 1 71 ? -28.515 -13.286 -18.477 1.00 18.86 71 ASP A CA 1
ATOM 649 C C . ASP A 1 71 ? -28.681 -12.898 -17.005 1.00 18.82 71 ASP A C 1
ATOM 650 O O . ASP A 1 71 ? -29.594 -13.370 -16.328 1.00 21.65 71 ASP A O 1
ATOM 655 N N . LEU A 1 72 ? -27.775 -12.050 -16.520 1.00 16.04 72 LEU A N 1
ATOM 656 C CA . LEU A 1 72 ? -27.791 -11.586 -15.134 1.00 15.62 72 LEU A CA 1
ATOM 657 C C . LEU A 1 72 ? -27.484 -10.103 -15.078 1.00 13.36 72 LEU A C 1
ATOM 658 O O . LEU A 1 72 ? -26.614 -9.618 -15.805 1.00 13.37 72 LEU A O 1
ATOM 663 N N . LYS A 1 73 ? -28.211 -9.392 -14.222 1.00 13.74 73 LYS A N 1
ATOM 664 C CA . LYS A 1 73 ? -27.982 -7.971 -13.978 1.00 12.06 73 LYS A CA 1
ATOM 665 C C . LYS A 1 73 ? -27.884 -7.764 -12.473 1.00 11.20 73 LYS A C 1
ATOM 666 O O . LYS A 1 73 ? -28.787 -8.160 -11.732 1.00 11.09 73 LYS A O 1
ATOM 672 N N . TYR A 1 74 ? -26.792 -7.162 -12.011 1.00 11.30 74 TYR A N 1
ATOM 673 C CA . TYR A 1 74 ? -26.569 -7.109 -10.579 1.00 10.33 74 TYR A CA 1
ATOM 674 C C . TYR A 1 74 ? -27.630 -6.275 -9.866 1.00 11.37 74 TYR A C 1
ATOM 675 O O . TYR A 1 74 ? -27.994 -6.588 -8.733 1.00 10.43 74 TYR A O 1
ATOM 684 N N . GLU A 1 75 ? -28.122 -5.226 -10.528 1.00 10.43 75 GLU A N 1
ATOM 685 C CA . GLU A 1 75 ? -29.195 -4.399 -9.966 1.00 10.69 75 GLU A CA 1
ATOM 686 C C . GLU A 1 75 ? -30.442 -5.222 -9.648 1.00 13.84 75 GLU A C 1
ATOM 687 O O . GLU A 1 75 ? -31.125 -4.992 -8.648 1.00 11.94 75 GLU A O 1
ATOM 693 N N . GLU A 1 76 ? -30.746 -6.172 -10.522 1.00 12.17 76 GLU A N 1
ATOM 694 C CA . GLU A 1 76 ? -31.899 -7.043 -10.315 1.00 12.96 76 GLU A CA 1
ATOM 695 C C . GLU A 1 76 ? -31.680 -7.993 -9.140 1.00 12.76 76 GLU A C 1
ATOM 696 O O . GLU A 1 76 ? -32.613 -8.263 -8.374 1.00 11.95 76 GLU A O 1
ATOM 702 N N . LEU A 1 77 ? -30.454 -8.497 -9.006 1.00 11.98 77 LEU A N 1
ATOM 703 C CA . LEU A 1 77 ? -30.092 -9.363 -7.881 1.00 11.66 77 LEU A CA 1
ATOM 704 C C . LEU A 1 77 ? -30.176 -8.598 -6.568 1.00 14.17 77 LEU A C 1
ATOM 705 O O . LEU A 1 77 ? -30.683 -9.109 -5.566 1.00 12.67 77 LEU A O 1
ATOM 710 N N . LEU A 1 78 ? -29.675 -7.368 -6.576 1.00 12.09 78 LEU A N 1
ATOM 711 C CA . LEU A 1 78 ? -29.728 -6.519 -5.393 1.00 13.04 78 LEU A CA 1
ATOM 712 C C . LEU A 1 78 ? -31.164 -6.266 -4.962 1.00 11.10 78 LEU A C 1
ATOM 713 O O . LEU A 1 78 ? -31.511 -6.429 -3.788 1.00 12.66 78 LEU A O 1
ATOM 718 N N . GLU A 1 79 ? -32.006 -5.880 -5.915 1.00 11.44 79 GLU A N 1
ATOM 719 C CA . GLU A 1 79 ? -33.390 -5.552 -5.590 1.00 11.51 79 GLU A CA 1
ATOM 720 C C . GLU A 1 79 ? -34.166 -6.776 -5.125 1.00 11.39 79 GLU A C 1
ATOM 721 O O . GLU A 1 79 ? -35.089 -6.651 -4.313 1.00 14.31 79 GLU A O 1
ATOM 727 N N . ARG A 1 80 ? -33.787 -7.955 -5.617 1.00 12.51 80 ARG A N 1
ATOM 728 C CA . ARG A 1 80 ? -34.505 -9.172 -5.263 1.00 13.87 80 ARG A CA 1
ATOM 729 C C . ARG A 1 80 ? -34.087 -9.710 -3.900 1.00 10.80 80 ARG A C 1
ATOM 730 O O . ARG A 1 80 ? -34.929 -10.219 -3.155 1.00 14.47 80 ARG A O 1
ATOM 738 N N . TYR A 1 81 ? -32.810 -9.553 -3.560 1.00 12.08 81 TYR A N 1
ATOM 739 C CA . TYR A 1 81 ? -32.261 -10.116 -2.327 1.00 11.98 81 TYR A CA 1
ATOM 740 C C . TYR A 1 81 ? -31.600 -9.084 -1.402 1.00 10.88 81 TYR A C 1
ATOM 741 O O . TYR A 1 81 ? -30.463 -9.299 -0.975 1.00 12.19 81 TYR A O 1
ATOM 750 N N . PRO A 1 82 ? -32.306 -7.985 -1.067 1.00 12.04 82 PRO A N 1
ATOM 751 C CA . PRO A 1 82 ? -31.622 -6.935 -0.297 1.00 12.43 82 PRO A CA 1
ATOM 752 C C . PRO A 1 82 ? -31.211 -7.386 1.105 1.00 14.85 82 PRO A C 1
ATOM 753 O O . PRO A 1 82 ? -30.312 -6.790 1.691 1.00 14.69 82 PRO A O 1
ATOM 757 N N . HIS A 1 83 ? -31.858 -8.426 1.623 1.00 12.49 83 HIS A N 1
ATOM 758 C CA A HIS A 1 83 ? -31.514 -8.923 2.954 0.39 14.17 83 HIS A CA 1
ATOM 759 C CA B HIS A 1 83 ? -31.557 -8.989 2.934 0.61 14.14 83 HIS A CA 1
ATOM 760 C C . HIS A 1 83 ? -30.212 -9.727 2.942 1.00 15.90 83 HIS A C 1
ATOM 761 O O . HIS A 1 83 ? -29.701 -10.114 3.999 1.00 16.63 83 HIS A O 1
ATOM 774 N N . LYS A 1 84 ? -29.656 -9.947 1.753 1.00 12.34 84 LYS A N 1
ATOM 775 C CA . LYS A 1 84 ? -28.346 -10.589 1.623 1.00 10.15 84 LYS A CA 1
ATOM 776 C C . LYS A 1 84 ? -27.228 -9.551 1.711 1.00 13.41 84 LYS A C 1
ATOM 777 O O . LYS A 1 84 ? -26.046 -9.890 1.650 1.00 15.88 84 LYS A O 1
ATOM 783 N N . LEU A 1 85 ? -27.614 -8.283 1.818 1.00 10.50 85 LEU A N 1
ATOM 784 C CA . LEU A 1 85 ? -26.673 -7.221 2.141 1.00 10.21 85 LEU A CA 1
ATOM 785 C C . LEU A 1 85 ? -26.722 -7.033 3.649 1.00 12.73 85 LEU A C 1
ATOM 786 O O . LEU A 1 85 ? -27.803 -6.816 4.208 1.00 16.19 85 LEU A O 1
ATOM 791 N N . GLN A 1 86 ? -25.573 -7.138 4.310 1.00 10.23 86 GLN A N 1
ATOM 792 C CA . GLN A 1 86 ? -25.541 -7.066 5.765 1.00 13.59 86 GLN A CA 1
ATOM 793 C C . GLN A 1 86 ? -24.800 -5.824 6.249 1.00 13.37 86 GLN A C 1
ATOM 794 O O . GLN A 1 86 ? -23.621 -5.656 5.970 1.00 13.17 86 GLN A O 1
ATOM 800 N N . VAL A 1 87 ? -25.512 -4.959 6.963 1.00 12.89 87 VAL A N 1
ATOM 801 C CA . VAL A 1 87 ? -24.916 -3.757 7.532 1.00 8.50 87 VAL A CA 1
ATOM 802 C C . VAL A 1 87 ? -24.226 -4.122 8.837 1.00 10.32 87 VAL A C 1
ATOM 803 O O . VAL A 1 87 ? -24.822 -4.782 9.678 1.00 11.54 87 VAL A O 1
ATOM 807 N N . TYR A 1 88 ? -22.973 -3.711 9.011 1.00 9.41 88 TYR A N 1
ATOM 808 C CA . TYR A 1 88 ? -22.263 -4.012 10.258 1.00 10.87 88 TYR A CA 1
ATOM 809 C C . TYR A 1 88 ? -22.944 -3.297 11.412 1.00 8.51 88 TYR A C 1
ATOM 810 O O . TYR A 1 88 ? -23.380 -2.165 11.267 1.00 10.59 88 TYR A O 1
ATOM 819 N N . PRO A 1 89 ? -23.044 -3.963 12.571 1.00 12.02 89 PRO A N 1
ATOM 820 C CA . PRO A 1 89 ? -23.702 -3.334 13.727 1.00 14.15 89 PRO A CA 1
ATOM 821 C C . PRO A 1 89 ? -23.113 -1.970 14.110 1.00 12.16 89 PRO A C 1
ATOM 822 O O . PRO A 1 89 ? -23.851 -1.095 14.589 1.00 13.21 89 PRO A O 1
ATOM 826 N N . ASP A 1 90 ? -21.816 -1.776 13.884 1.00 13.07 90 ASP A N 1
ATOM 827 C CA . ASP A 1 90 ? -21.178 -0.523 14.275 1.00 12.00 90 ASP A CA 1
ATOM 828 C C . ASP A 1 90 ? -21.442 0.621 13.301 1.00 11.36 90 ASP A C 1
ATOM 829 O O . ASP A 1 90 ? -21.108 1.768 13.583 1.00 12.34 90 ASP A O 1
ATOM 834 N N . THR A 1 91 ? -22.054 0.324 12.157 1.00 9.85 91 THR A N 1
ATOM 835 C CA . THR A 1 91 ? -22.254 1.351 11.147 1.00 8.34 91 THR A CA 1
ATOM 836 C C . THR A 1 91 ? -23.254 2.441 11.522 1.00 9.87 91 THR A C 1
ATOM 837 O O . THR A 1 91 ? -22.911 3.623 11.544 1.00 10.22 91 THR A O 1
ATOM 841 N N . ILE A 1 92 ? -24.493 2.066 11.807 1.00 11.22 92 ILE A N 1
ATOM 842 C CA . ILE A 1 92 ? -25.519 3.093 11.962 1.00 11.05 92 ILE A CA 1
ATOM 843 C C . ILE A 1 92 ? -25.282 4.002 13.191 1.00 7.68 92 ILE A C 1
ATOM 844 O O . ILE A 1 92 ? -25.430 5.221 13.081 1.00 11.85 92 ILE A O 1
ATOM 849 N N . PRO A 1 93 ? -24.878 3.443 14.347 1.00 11.85 93 PRO A N 1
ATOM 850 C CA . PRO A 1 93 ? -24.605 4.377 15.449 1.00 13.38 93 PRO A CA 1
ATOM 851 C C . PRO A 1 93 ? -23.509 5.375 15.110 1.00 10.89 93 PRO A C 1
ATOM 852 O O . PRO A 1 93 ? -23.531 6.504 15.584 1.00 11.36 93 PRO A O 1
ATOM 856 N N . THR A 1 94 ? -22.567 4.967 14.269 1.00 10.63 94 THR A N 1
ATOM 857 C CA . THR A 1 94 ? -21.457 5.844 13.931 1.00 11.53 94 THR A CA 1
ATOM 858 C C . THR A 1 94 ? -21.920 6.927 12.968 1.00 9.45 94 THR A C 1
ATOM 859 O O . THR A 1 94 ? -21.597 8.099 13.149 1.00 11.70 94 THR A O 1
ATOM 863 N N . LEU A 1 95 ? -22.685 6.544 11.949 1.00 10.59 95 LEU A N 1
ATOM 864 C CA . LEU A 1 95 ? -23.198 7.528 11.003 1.00 11.43 95 LEU A CA 1
ATOM 865 C C . LEU A 1 95 ? -24.120 8.520 11.721 1.00 13.18 95 LEU A C 1
ATOM 866 O O . LEU A 1 95 ? -24.061 9.722 11.470 1.00 10.09 95 LEU A O 1
ATOM 871 N N . GLU A 1 96 ? -24.952 8.012 12.625 1.00 12.71 96 GLU A N 1
ATOM 872 C CA . GLU A 1 96 ? -25.844 8.862 13.417 1.00 13.70 96 GLU A CA 1
ATOM 873 C C . GLU A 1 96 ? -25.058 9.899 14.201 1.00 13.19 96 GLU A C 1
ATOM 874 O O . GLU A 1 96 ? -25.373 11.095 14.172 1.00 12.31 96 GLU A O 1
ATOM 880 N N . TRP A 1 97 ? -24.040 9.431 14.918 1.00 13.14 97 TRP A N 1
ATOM 881 C CA . TRP A 1 97 ? -23.204 10.310 15.718 1.00 17.16 97 TRP A CA 1
ATOM 882 C C . TRP A 1 97 ? -22.518 11.353 14.832 1.00 14.85 97 TRP A C 1
ATOM 883 O O . TRP A 1 97 ? -22.555 12.547 15.130 1.00 13.73 97 TRP A O 1
ATOM 894 N N . LEU A 1 98 ? -21.922 10.914 13.726 1.00 9.52 98 LEU A N 1
ATOM 895 C CA . LEU A 1 98 ? -21.186 11.844 12.878 1.00 13.58 98 LEU A CA 1
ATOM 896 C C . LEU A 1 98 ? -22.106 12.907 12.293 1.00 12.89 98 LEU A C 1
ATOM 897 O O . LEU A 1 98 ? -21.770 14.095 12.289 1.00 13.08 98 LEU A O 1
ATOM 902 N N . ARG A 1 99 ? -23.265 12.480 11.800 1.00 12.24 99 ARG A N 1
ATOM 903 C CA . ARG A 1 99 ? -24.210 13.414 11.188 1.00 11.67 99 ARG A CA 1
ATOM 904 C C . ARG A 1 99 ? -24.697 14.415 12.230 1.00 16.72 99 ARG A C 1
ATOM 905 O O . ARG A 1 99 ? -24.686 15.615 11.986 1.00 15.33 99 ARG A O 1
ATOM 913 N N . ASP A 1 100 ? -25.104 13.918 13.397 1.00 15.01 100 ASP A N 1
ATOM 914 C CA . ASP A 1 100 ? -25.610 14.796 14.462 1.00 14.89 100 ASP A CA 1
ATOM 915 C C . ASP A 1 100 ? -24.562 15.800 14.955 1.00 17.48 100 ASP A C 1
ATOM 916 O O . ASP A 1 100 ? -24.911 16.898 15.389 1.00 21.99 100 ASP A O 1
ATOM 921 N N . THR A 1 101 ? -23.289 15.416 14.889 1.00 14.87 101 THR A N 1
ATOM 922 C CA . THR A 1 101 ? -22.173 16.233 15.373 1.00 18.19 101 THR A CA 1
ATOM 923 C C . THR A 1 101 ? -21.768 17.296 14.339 1.00 18.38 101 THR A C 1
ATOM 924 O O . THR A 1 101 ? -21.038 18.244 14.645 1.00 21.97 101 THR A O 1
ATOM 928 N N . GLY A 1 102 ? -22.270 17.147 13.119 1.00 16.04 102 GLY A N 1
ATOM 929 C CA . GLY A 1 102 ? -22.113 18.172 12.104 1.00 16.73 102 GLY A CA 1
ATOM 930 C C . GLY A 1 102 ? -21.126 17.846 10.999 1.00 16.50 102 GLY A C 1
ATOM 931 O O . GLY A 1 102 ? -20.895 18.680 10.121 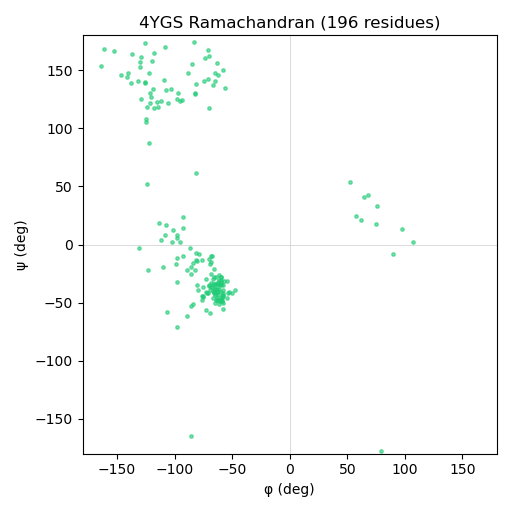1.00 15.59 102 GLY A O 1
ATOM 932 N N . TYR A 1 103 ? -20.535 16.650 11.040 1.00 13.35 103 TYR A N 1
ATOM 933 C CA . TYR A 1 103 ? -19.618 16.237 9.981 1.00 10.73 103 TYR A CA 1
ATOM 934 C C . TYR A 1 103 ? -20.376 16.057 8.684 1.00 14.18 103 TYR A C 1
ATOM 935 O O . TYR A 1 103 ? -21.474 15.500 8.677 1.00 16.62 103 TYR A O 1
ATOM 944 N N . LYS A 1 104 ? -19.796 16.539 7.590 1.00 13.94 104 LYS A N 1
ATOM 945 C CA . LYS A 1 104 ? -20.270 16.154 6.265 1.00 10.78 104 LYS A CA 1
ATOM 946 C C . LYS A 1 104 ? -19.868 14.705 6.056 1.00 12.88 104 LYS A C 1
ATOM 947 O O . LYS A 1 104 ? -18.787 14.286 6.483 1.00 13.12 104 LYS A O 1
ATOM 953 N N . LEU A 1 105 ? -20.740 13.938 5.414 1.00 9.99 105 LEU A N 1
ATOM 954 C CA . LEU A 1 105 ? -20.508 12.516 5.204 1.00 9.83 105 LEU A CA 1
ATOM 955 C C . LEU A 1 105 ? -20.517 12.206 3.716 1.00 9.20 105 LEU A C 1
ATOM 956 O O . LEU A 1 105 ? -21.446 12.600 2.994 1.00 11.32 105 LEU A O 1
ATOM 961 N N . GLY A 1 106 ? -19.491 11.493 3.266 1.00 8.95 106 GLY A N 1
ATOM 962 C CA . GLY A 1 106 ? -19.380 11.134 1.869 1.00 10.29 106 GLY A CA 1
ATOM 963 C C . GLY A 1 106 ? -19.114 9.652 1.685 1.00 11.99 106 GLY A C 1
ATOM 964 O O . GLY A 1 106 ? -18.571 8.984 2.571 1.00 11.04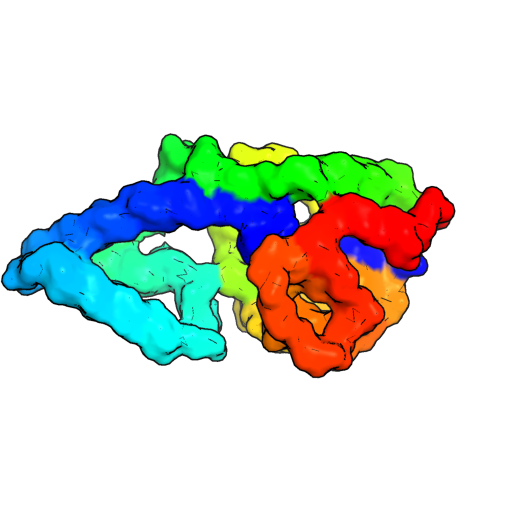 106 GLY A O 1
ATOM 965 N N . ILE A 1 107 ? -19.539 9.136 0.536 1.00 8.69 107 ILE A N 1
ATOM 966 C CA . ILE A 1 107 ? -19.138 7.810 0.084 1.00 7.60 107 ILE A CA 1
ATOM 967 C C . ILE A 1 107 ? -18.155 7.959 -1.071 1.00 10.55 107 ILE A C 1
ATOM 968 O O . ILE A 1 107 ? -18.391 8.736 -1.988 1.00 10.26 107 ILE A O 1
ATOM 973 N N . VAL A 1 108 ? -17.049 7.222 -1.007 1.00 9.08 108 VAL A N 1
ATOM 974 C CA . VAL A 1 108 ? -16.097 7.119 -2.108 1.00 7.88 108 VAL A CA 1
ATOM 975 C C . VAL A 1 108 ? -15.933 5.641 -2.418 1.00 11.51 108 VAL A C 1
ATOM 976 O O . VAL A 1 108 ? -15.343 4.910 -1.625 1.00 11.91 108 VAL A O 1
ATOM 980 N N . THR A 1 109 ? -16.476 5.183 -3.542 1.00 8.29 109 THR A N 1
ATOM 981 C CA . THR A 1 109 ? -16.381 3.759 -3.877 1.00 9.10 109 THR A CA 1
ATOM 982 C C . THR A 1 109 ? -15.923 3.540 -5.317 1.00 9.79 109 THR A C 1
ATOM 983 O O . THR A 1 109 ? -16.317 4.284 -6.229 1.00 9.86 109 THR A O 1
ATOM 987 N N . SER A 1 110 ? -15.074 2.529 -5.522 1.00 9.62 110 SER A N 1
ATOM 988 C CA . SER A 1 110 ? -14.638 2.165 -6.874 1.00 11.40 110 SER A CA 1
ATOM 989 C C . SER A 1 110 ? -15.671 1.308 -7.582 1.00 10.04 110 SER A C 1
ATOM 990 O O . SER A 1 110 ? -15.528 1.005 -8.772 1.00 11.02 110 SER A O 1
ATOM 993 N N . GLY A 1 111 ? -16.704 0.895 -6.857 1.00 9.85 111 GLY A N 1
ATOM 994 C CA . GLY A 1 111 ? -17.810 0.198 -7.485 1.00 10.16 111 GLY A CA 1
ATOM 995 C C . GLY A 1 111 ? -18.643 1.130 -8.340 1.00 10.33 111 GLY A C 1
ATOM 996 O O . GLY A 1 111 ? -18.507 2.354 -8.261 1.00 10.49 111 GLY A O 1
ATOM 997 N N . PRO A 1 112 ? -19.525 0.559 -9.173 1.00 10.30 112 PRO A N 1
ATOM 998 C CA . PRO A 1 112 ? -20.299 1.378 -10.112 1.00 9.55 112 PRO A CA 1
ATOM 999 C C . PRO A 1 112 ? -21.580 1.962 -9.516 1.00 9.67 112 PRO A C 1
ATOM 1000 O O . PRO A 1 112 ? -21.753 1.986 -8.297 1.00 9.95 112 PRO A O 1
ATOM 1004 N N . LYS A 1 113 ? -22.470 2.433 -10.383 1.00 10.22 113 LYS A N 1
ATOM 1005 C CA . LYS A 1 113 ? -23.658 3.140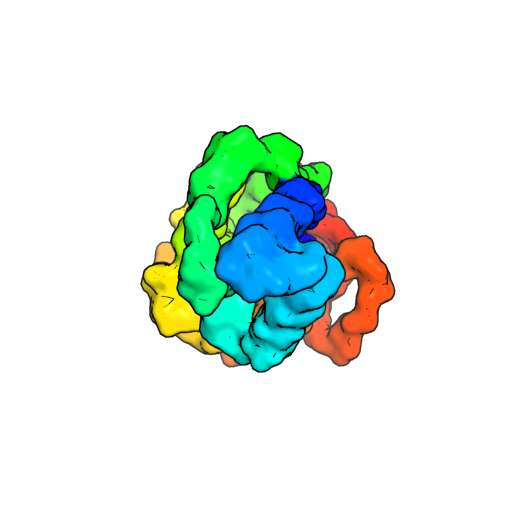 -9.915 1.00 8.14 113 LYS A CA 1
ATOM 1006 C C . LYS A 1 113 ? -24.536 2.285 -8.989 1.00 9.84 113 LYS A C 1
ATOM 1007 O O . LYS A 1 113 ? -25.210 2.830 -8.113 1.00 11.72 113 LYS A O 1
ATOM 1013 N N . TYR A 1 114 ? -24.518 0.960 -9.135 1.00 8.81 114 TYR A N 1
ATOM 1014 C CA . TYR A 1 114 ? -25.391 0.152 -8.280 1.00 11.01 114 TYR A CA 1
ATOM 1015 C C . TYR A 1 114 ? -24.963 0.209 -6.817 1.00 12.54 114 TYR A C 1
ATOM 1016 O O . TYR A 1 114 ? -25.687 -0.262 -5.944 1.00 9.85 114 TYR A O 1
ATOM 1025 N N . GLN A 1 115 ? -23.789 0.774 -6.544 1.00 8.01 115 GLN A N 1
ATOM 1026 C CA . GLN A 1 115 ? -23.369 0.966 -5.164 1.00 7.46 115 GLN A CA 1
ATOM 1027 C C . GLN A 1 115 ? -24.351 1.883 -4.440 1.00 9.76 115 GLN A C 1
ATOM 1028 O O . GLN A 1 115 ? -24.613 1.707 -3.256 1.00 11.53 115 GLN A O 1
ATOM 1034 N N . ARG A 1 116 ? -24.898 2.859 -5.158 1.00 9.89 116 ARG A N 1
ATOM 1035 C CA . ARG A 1 116 ? -25.879 3.753 -4.548 1.00 10.14 116 ARG A CA 1
ATOM 1036 C C . ARG A 1 116 ? -27.173 3.002 -4.250 1.00 10.87 116 ARG A C 1
ATOM 1037 O O . ARG A 1 116 ? -27.825 3.242 -3.233 1.00 10.05 116 ARG A O 1
ATOM 1045 N N . LEU A 1 117 ? -27.535 2.080 -5.133 1.00 11.37 117 LEU A N 1
ATOM 1046 C CA . LEU A 1 117 ? -28.718 1.248 -4.912 1.00 12.14 117 LEU A CA 1
ATOM 1047 C C . LEU A 1 117 ? -28.526 0.377 -3.666 1.00 10.32 117 LEU A C 1
ATOM 1048 O O . LEU A 1 117 ? -29.458 0.191 -2.893 1.00 10.68 117 LEU A O 1
ATOM 1053 N N . LYS A 1 118 ? -27.317 -0.147 -3.475 1.00 10.20 118 LYS A N 1
ATOM 1054 C CA . LYS A 1 118 ? -27.005 -0.905 -2.262 1.00 10.58 118 LYS A CA 1
ATOM 1055 C C . LYS A 1 118 ? -27.234 -0.072 -1.003 1.00 11.02 118 LYS A C 1
ATOM 1056 O O . LYS A 1 118 ? -27.775 -0.571 -0.016 1.00 13.34 118 LYS A O 1
ATOM 1062 N N . LEU A 1 119 ? -26.830 1.195 -1.042 1.00 9.64 119 LEU A N 1
ATOM 1063 C CA . LEU A 1 119 ? -27.048 2.094 0.090 1.00 11.11 119 LEU A CA 1
ATOM 1064 C C . LEU A 1 119 ? -28.547 2.335 0.319 1.00 11.36 119 LEU A C 1
ATOM 1065 O O . LEU A 1 119 ? -29.016 2.348 1.451 1.00 11.08 119 LEU A O 1
ATOM 1070 N N . LYS A 1 120 ? -29.301 2.519 -0.757 1.00 11.03 120 LYS A N 1
ATOM 1071 C CA A LYS A 1 120 ? -30.747 2.715 -0.628 0.56 10.15 120 LYS A CA 1
ATOM 1072 C CA B LYS A 1 120 ? -30.748 2.707 -0.642 0.44 10.18 120 LYS A CA 1
ATOM 1073 C C . LYS A 1 120 ? -31.415 1.490 -0.003 1.00 12.43 120 LYS A C 1
ATOM 1074 O O . LYS A 1 120 ? -32.202 1.615 0.946 1.00 11.69 120 LYS A O 1
ATOM 1085 N N . LEU A 1 121 ? -31.089 0.309 -0.518 1.00 10.46 121 LEU A N 1
ATOM 1086 C CA . LEU A 1 121 ? -31.706 -0.933 -0.057 1.00 12.39 121 LEU A CA 1
ATOM 1087 C C . LEU A 1 121 ? -31.407 -1.271 1.398 1.00 12.73 121 LEU A C 1
ATOM 1088 O O . LEU A 1 121 ? -32.207 -1.954 2.053 1.00 14.07 121 LEU A O 1
ATOM 1093 N N . THR A 1 122 ? -30.262 -0.810 1.899 1.00 8.45 122 THR A N 1
ATOM 1094 C CA . THR A 1 122 ? -29.871 -1.073 3.280 1.00 10.07 122 THR A CA 1
ATOM 1095 C C . THR A 1 122 ? -30.257 0.069 4.219 1.00 11.70 122 THR A C 1
ATOM 1096 O O . THR A 1 122 ? -29.940 0.028 5.401 1.00 13.10 122 THR A O 1
ATOM 1100 N N . GLY A 1 123 ? -30.913 1.097 3.690 1.00 11.64 123 GLY A N 1
ATOM 1101 C CA . GLY A 1 123 ? -31.337 2.218 4.515 1.00 13.19 123 GLY A CA 1
ATOM 1102 C C . GLY A 1 123 ? -30.227 3.164 4.935 1.00 14.54 123 GLY A C 1
ATOM 1103 O O . GLY A 1 123 ? -30.397 3.956 5.863 1.00 15.57 123 GLY A O 1
ATOM 1104 N N . LEU A 1 124 ? -29.090 3.100 4.246 1.00 10.50 124 LEU A N 1
ATOM 1105 C CA . LEU A 1 124 ? -27.943 3.937 4.604 1.00 9.48 124 LEU A CA 1
ATOM 1106 C C . LEU A 1 124 ? -27.803 5.196 3.755 1.00 11.98 124 LEU A C 1
ATOM 1107 O O . LEU A 1 124 ? -27.073 6.111 4.122 1.00 10.27 124 LEU A O 1
ATOM 1112 N N . LEU A 1 125 ? -28.483 5.230 2.616 1.00 11.19 125 LEU A N 1
ATOM 1113 C CA . LEU A 1 125 ? -28.270 6.291 1.636 1.00 10.10 125 LEU A CA 1
ATOM 1114 C C . LEU A 1 125 ? -28.420 7.699 2.209 1.00 8.97 125 LEU A C 1
ATOM 1115 O O . LEU A 1 125 ? -27.586 8.569 1.962 1.00 9.58 125 LEU A O 1
ATOM 1120 N N . ASP A 1 126 ? -29.482 7.922 2.977 1.00 11.58 126 ASP A N 1
ATOM 1121 C CA . ASP A 1 126 ? -29.824 9.277 3.403 1.00 12.69 126 ASP A CA 1
ATOM 1122 C C . ASP A 1 126 ? -28.848 9.882 4.419 1.00 11.37 126 ASP A C 1
ATOM 1123 O O . ASP A 1 126 ? -28.891 11.089 4.679 1.00 10.92 126 ASP A O 1
ATOM 1128 N N . TYR A 1 127 ? -27.970 9.066 5.002 1.00 11.90 127 TYR A N 1
ATOM 1129 C CA . TYR A 1 127 ? -26.974 9.605 5.921 1.00 10.98 127 TYR A CA 1
ATOM 1130 C C . TYR A 1 127 ? -25.954 10.454 5.187 1.00 11.78 127 TYR A C 1
ATOM 1131 O O . TYR A 1 127 ? -25.342 11.336 5.775 1.00 13.58 127 TYR A O 1
ATOM 1140 N N . PHE A 1 128 ? -25.775 10.188 3.898 1.00 9.68 128 PHE A N 1
ATOM 1141 C CA . PHE A 1 128 ? -24.645 10.773 3.182 1.00 7.87 128 PHE A CA 1
ATOM 1142 C C . PHE A 1 128 ? -24.993 12.035 2.411 1.00 12.22 128 PHE A C 1
ATOM 1143 O O . PHE A 1 128 ? -25.973 12.074 1.672 1.00 14.54 128 PHE A O 1
ATOM 1151 N N . ASP A 1 129 ? -24.173 13.065 2.611 1.00 9.98 129 ASP A N 1
ATOM 1152 C CA . ASP A 1 129 ? -24.324 14.319 1.889 1.00 10.82 129 ASP A CA 1
ATOM 1153 C C . ASP A 1 129 ? -24.021 14.138 0.410 1.00 13.24 129 ASP A C 1
ATOM 1154 O O . ASP A 1 129 ? -24.657 14.761 -0.449 1.00 13.21 129 ASP A O 1
ATOM 1159 N N . VAL A 1 130 ? -23.048 13.286 0.109 1.00 9.99 130 VAL A N 1
ATOM 1160 C CA . VAL A 1 130 ? -22.758 12.960 -1.281 1.00 10.73 130 VAL A CA 1
ATOM 1161 C C . VAL A 1 130 ? -22.292 11.511 -1.400 1.00 13.08 130 VAL A C 1
ATOM 1162 O O . VAL A 1 130 ? -21.658 10.967 -0.486 1.00 12.43 130 VAL A O 1
ATOM 1166 N N . VAL A 1 131 ? -22.651 10.884 -2.516 1.00 9.76 131 VAL A N 1
ATOM 1167 C CA . VAL A 1 131 ? -22.206 9.533 -2.821 1.00 9.82 131 VAL A CA 1
ATOM 1168 C C . VAL A 1 131 ? -21.506 9.558 -4.174 1.00 10.96 131 VAL A C 1
ATOM 1169 O O . VAL A 1 131 ? -22.115 9.915 -5.182 1.00 11.48 131 VAL A O 1
ATOM 1173 N N . ILE A 1 132 ? -20.228 9.204 -4.190 1.00 10.41 132 ILE A N 1
ATOM 1174 C CA . ILE A 1 132 ? -19.466 9.214 -5.430 1.00 10.82 132 ILE A CA 1
ATOM 1175 C C . ILE A 1 132 ? -18.997 7.807 -5.760 1.00 8.41 132 ILE A C 1
ATOM 1176 O O . ILE A 1 132 ? -18.246 7.191 -4.995 1.00 10.57 132 ILE A O 1
ATOM 1181 N N . THR A 1 133 ? -19.474 7.299 -6.891 1.00 6.84 133 THR A N 1
ATOM 1182 C CA . THR A 1 133 ? -19.075 5.987 -7.387 1.00 9.77 133 THR A CA 1
ATOM 1183 C C . THR A 1 133 ? -18.181 6.150 -8.608 1.00 9.69 133 THR A C 1
ATOM 1184 O O . THR A 1 133 ? -18.064 7.246 -9.163 1.00 10.59 133 THR A O 1
ATOM 1188 N N . ARG A 1 134 ? -17.573 5.048 -9.030 1.00 8.98 134 ARG A N 1
ATOM 1189 C CA . ARG A 1 134 ? -16.782 5.017 -10.260 1.00 9.18 134 ARG A CA 1
ATOM 1190 C C . ARG A 1 134 ? -17.505 5.660 -11.429 1.00 9.84 134 ARG A C 1
ATOM 1191 O O . ARG A 1 134 ? -16.897 6.369 -12.231 1.00 11.02 134 ARG A O 1
ATOM 1199 N N . ASP A 1 135 ? -18.812 5.415 -11.511 1.00 11.86 135 ASP A N 1
ATOM 1200 C CA . ASP A 1 135 ? -19.605 5.834 -12.665 1.00 10.89 135 ASP A CA 1
ATOM 1201 C C . ASP A 1 135 ? -19.905 7.330 -12.638 1.00 14.64 135 ASP A C 1
ATOM 1202 O O . ASP A 1 135 ? -20.345 7.894 -13.637 1.00 15.75 135 ASP A O 1
ATOM 1207 N N . ASP A 1 136 ? -19.677 7.969 -11.493 1.00 9.61 136 ASP A N 1
ATOM 1208 C CA . ASP A 1 136 ? -19.871 9.409 -11.374 1.00 10.05 136 ASP A CA 1
ATOM 1209 C C . ASP A 1 136 ? -18.657 10.233 -11.793 1.00 11.54 136 ASP A C 1
ATOM 1210 O O . ASP A 1 136 ? -18.792 11.425 -12.063 1.00 15.55 136 ASP A O 1
ATOM 1215 N N . VAL A 1 137 ? -17.478 9.612 -11.825 1.00 12.12 137 VAL A N 1
ATOM 1216 C CA . VAL A 1 137 ? -16.245 10.337 -12.138 1.00 11.43 137 VAL A CA 1
ATOM 1217 C C . VAL A 1 137 ? -15.393 9.649 -13.209 1.00 11.80 137 VAL A C 1
ATOM 1218 O O . VAL A 1 137 ? -14.341 10.177 -13.601 1.00 13.14 137 VAL A O 1
ATOM 1222 N N . ASN A 1 138 ? -15.839 8.482 -13.669 1.00 11.26 138 ASN A N 1
ATOM 1223 C CA . ASN A 1 138 ? -15.068 7.663 -14.621 1.00 12.17 138 ASN A CA 1
ATOM 1224 C C . ASN A 1 138 ? -13.648 7.441 -14.108 1.00 14.09 138 ASN A C 1
ATOM 1225 O O . ASN A 1 138 ? -12.664 7.753 -14.787 1.00 13.87 138 ASN A O 1
ATOM 1230 N N . ALA A 1 139 ? -13.551 6.932 -12.885 1.00 9.94 139 ALA A N 1
ATOM 1231 C CA . ALA A 1 139 ? -12.267 6.724 -12.231 1.00 12.39 139 ALA A CA 1
ATOM 1232 C C . ALA A 1 139 ? -12.468 5.788 -11.055 1.00 10.30 139 ALA A C 1
ATOM 1233 O O . ALA A 1 139 ? -13.571 5.706 -10.511 1.00 10.63 139 ALA A O 1
ATOM 1235 N N . ILE A 1 140 ? -11.417 5.072 -10.674 1.00 10.75 140 ILE A N 1
ATOM 1236 C CA . ILE A 1 140 ? -11.465 4.236 -9.476 1.00 8.77 140 ILE A CA 1
ATOM 1237 C C . ILE A 1 140 ? -10.410 4.689 -8.475 1.00 11.75 140 ILE A C 1
ATOM 1238 O O . ILE A 1 140 ? -9.456 5.368 -8.845 1.00 9.16 140 ILE A O 1
ATOM 1243 N N . LYS A 1 141 ? -10.604 4.354 -7.205 1.00 8.41 141 LYS A N 1
ATOM 1244 C CA . LYS A 1 141 ? -9.554 4.563 -6.211 1.00 8.29 141 LYS A CA 1
ATOM 1245 C C . LYS A 1 141 ? -8.365 3.709 -6.630 1.00 10.22 141 LYS A C 1
ATOM 1246 O O . LYS A 1 141 ? -8.549 2.611 -7.143 1.00 11.53 141 LYS A O 1
ATOM 1252 N N . PRO A 1 142 ? -7.132 4.185 -6.382 1.00 10.17 142 PRO A N 1
ATOM 1253 C CA . PRO A 1 142 ? -6.762 5.404 -5.664 1.00 9.05 142 PRO A CA 1
ATOM 1254 C C . PRO A 1 142 ? -6.573 6.645 -6.548 1.00 10.55 142 PRO A C 1
ATOM 1255 O O . PRO A 1 142 ? -5.854 7.544 -6.114 1.00 11.17 142 PRO A O 1
ATOM 1259 N N . GLU A 1 143 ? -7.179 6.714 -7.736 1.00 10.31 143 GLU A N 1
ATOM 1260 C CA . GLU A 1 143 ? -7.008 7.913 -8.566 1.00 11.56 143 GLU A CA 1
ATOM 1261 C C . GLU A 1 143 ? -7.436 9.152 -7.782 1.00 12.01 143 GLU A C 1
ATOM 1262 O O . GLU A 1 143 ? -8.475 9.136 -7.139 1.00 9.95 143 GLU A O 1
ATOM 1268 N N . PRO A 1 144 ? -6.634 10.226 -7.819 1.00 11.43 144 PRO A N 1
ATOM 1269 C CA . PRO A 1 144 ? -6.984 11.389 -6.987 1.00 12.20 144 PRO A CA 1
ATOM 1270 C C . PRO A 1 144 ? -8.350 11.994 -7.294 1.00 12.30 144 PRO A C 1
ATOM 1271 O O . PRO A 1 144 ? -9.012 12.469 -6.368 1.00 11.77 144 PRO A O 1
ATOM 1275 N N . LYS A 1 145 ? -8.768 11.966 -8.557 1.00 12.75 145 LYS A N 1
ATOM 1276 C CA . LYS A 1 145 ? -10.031 12.584 -8.942 1.00 11.89 145 LYS A CA 1
ATOM 1277 C C . LYS A 1 145 ? -11.216 12.118 -8.095 1.00 13.13 145 LYS A C 1
ATOM 1278 O O . LYS A 1 145 ? -12.073 12.921 -7.724 1.00 13.84 145 LYS A O 1
ATOM 1284 N N . ILE A 1 146 ? -11.278 10.830 -7.783 1.00 9.09 146 ILE A N 1
ATOM 1285 C CA . ILE A 1 146 ? -12.476 10.328 -7.104 1.00 9.29 146 ILE A CA 1
ATOM 1286 C C . ILE A 1 146 ? -12.553 10.890 -5.672 1.00 10.18 146 ILE A C 1
ATOM 1287 O O . ILE A 1 146 ? -13.643 11.171 -5.168 1.00 12.46 146 ILE A O 1
ATOM 1292 N N . PHE A 1 147 ? -11.407 11.095 -5.031 1.00 11.28 147 PHE A N 1
ATOM 1293 C CA . PHE A 1 147 ? -11.387 11.722 -3.709 1.00 10.00 147 PHE A CA 1
ATOM 1294 C C . PHE A 1 147 ? -11.607 13.227 -3.787 1.00 12.17 147 PHE A C 1
ATOM 1295 O O . PHE A 1 147 ? -12.362 13.808 -2.998 1.00 11.80 147 PHE A O 1
ATOM 1303 N N . LEU A 1 148 ? -10.927 13.861 -4.729 1.00 12.42 148 LEU A N 1
ATOM 1304 C CA . LEU A 1 148 ? -10.959 15.313 -4.826 1.00 10.48 148 LEU A CA 1
ATOM 1305 C C . LEU A 1 148 ? -12.338 15.814 -5.220 1.00 11.66 148 LEU A C 1
ATOM 1306 O O . LEU A 1 148 ? -12.806 16.819 -4.687 1.00 15.55 148 LEU A O 1
ATOM 1311 N N . TYR A 1 149 ? -12.998 15.118 -6.139 1.00 13.63 149 TYR A N 1
ATOM 1312 C CA . TYR A 1 149 ? -14.339 15.537 -6.533 1.00 12.85 149 TYR A CA 1
ATOM 1313 C C . TYR A 1 149 ? -15.300 15.414 -5.354 1.00 15.40 149 TYR A C 1
ATOM 1314 O O . TYR A 1 149 ? -16.174 16.260 -5.164 1.00 13.21 149 TYR A O 1
ATOM 1323 N N . THR A 1 150 ? -15.126 14.367 -4.556 1.00 11.53 150 THR A N 1
ATOM 1324 C CA . THR A 1 150 ? -15.986 14.159 -3.400 1.00 12.29 150 THR A CA 1
ATOM 1325 C C . THR A 1 150 ? -15.852 15.302 -2.398 1.00 11.58 150 THR A C 1
ATOM 1326 O O . THR 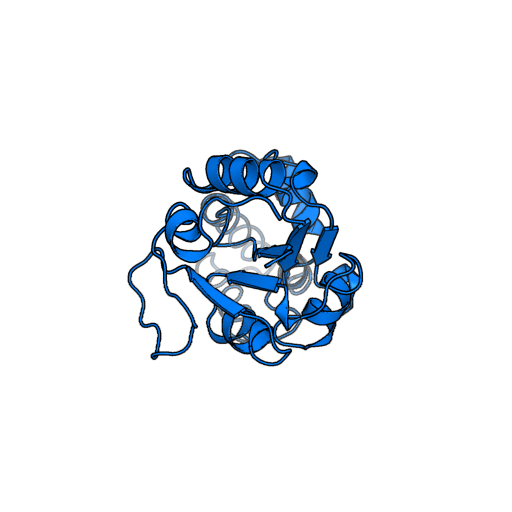A 1 150 ? -16.865 15.826 -1.928 1.00 12.69 150 THR A O 1
ATOM 1330 N N . ILE A 1 151 ? -14.622 15.696 -2.062 1.00 13.50 151 ILE A N 1
ATOM 1331 C CA . ILE A 1 151 ? -14.479 16.767 -1.070 1.00 14.37 151 ILE A CA 1
ATOM 1332 C C . ILE A 1 151 ? -14.862 18.125 -1.652 1.00 17.70 151 ILE A C 1
ATOM 1333 O O . ILE A 1 151 ? -15.336 18.998 -0.921 1.00 17.60 151 ILE A O 1
ATOM 1338 N N . GLU A 1 152 ? -14.671 18.297 -2.959 1.00 12.97 152 GLU A N 1
ATOM 1339 C CA A GLU A 1 152 ? -15.132 19.498 -3.645 0.56 15.66 152 GLU A CA 1
ATOM 1340 C CA B GLU A 1 152 ? -15.135 19.495 -3.650 0.44 15.68 152 GLU A CA 1
ATOM 1341 C C . GLU A 1 152 ? -16.644 19.639 -3.502 1.00 18.59 152 GLU A C 1
ATOM 1342 O O . GLU A 1 152 ? -17.153 20.723 -3.220 1.00 17.38 152 GLU A O 1
ATOM 1353 N N . ARG A 1 153 ? -17.362 18.537 -3.695 1.00 14.11 153 ARG A N 1
ATOM 1354 C CA . ARG A 1 153 ? -18.817 18.543 -3.554 1.00 14.46 153 ARG A CA 1
ATOM 1355 C C . ARG A 1 153 ? -19.233 18.844 -2.116 1.00 16.40 153 ARG A C 1
ATOM 1356 O O . ARG A 1 153 ? -20.264 19.479 -1.869 1.00 17.64 153 ARG A O 1
ATOM 1364 N N . LEU A 1 154 ? -18.432 18.373 -1.172 1.00 12.92 154 LEU A N 1
ATOM 1365 C CA . LEU A 1 154 ? -18.720 18.572 0.247 1.00 16.63 154 LEU A CA 1
ATOM 1366 C C . LEU A 1 154 ? -18.320 19.955 0.754 1.00 20.28 154 LEU A C 1
ATOM 1367 O O . LEU A 1 154 ? -18.734 20.364 1.843 1.00 19.97 154 LEU A O 1
ATOM 1372 N N . GLY A 1 155 ? -17.518 20.667 -0.033 1.00 18.12 155 GLY A N 1
ATOM 1373 C CA . GLY A 1 155 ? -17.089 22.008 0.327 1.00 18.89 155 GLY A CA 1
ATOM 1374 C C . GLY A 1 155 ? -16.013 22.069 1.400 1.00 18.54 155 GLY A C 1
ATOM 1375 O O . GLY A 1 155 ? -15.986 23.006 2.206 1.00 22.67 155 GLY A O 1
ATOM 1376 N N . VAL A 1 156 ? -15.118 21.084 1.421 1.00 14.95 156 VAL A N 1
ATOM 1377 C CA . VAL A 1 156 ? -14.062 21.062 2.431 1.00 14.66 156 VAL A CA 1
ATOM 1378 C C . VAL A 1 156 ? -12.707 20.875 1.767 1.00 16.52 156 VAL A C 1
ATOM 1379 O O . VAL A 1 156 ? -12.627 20.447 0.615 1.00 17.67 156 VAL A O 1
ATOM 1383 N N . GLU A 1 157 ? -11.647 21.209 2.497 1.00 16.01 157 GLU A N 1
ATOM 1384 C CA . GLU A 1 157 ? -10.284 20.976 2.038 1.00 20.13 157 GLU A CA 1
ATOM 1385 C C . GLU A 1 157 ? -9.879 19.549 2.386 1.00 15.90 157 GLU A C 1
ATOM 1386 O O . GLU A 1 157 ? -10.422 18.976 3.327 1.00 15.25 157 GLU A O 1
ATOM 1392 N N . PRO A 1 158 ? -8.920 18.976 1.639 1.00 16.54 158 PRO A N 1
ATOM 1393 C CA . PRO A 1 158 ? -8.456 17.612 1.928 1.00 16.85 158 PRO A CA 1
ATOM 1394 C C . PRO A 1 158 ? -8.008 17.425 3.376 1.00 15.89 158 PRO A C 1
ATOM 1395 O O . PRO A 1 158 ? -8.312 16.403 3.986 1.00 15.84 158 PRO A O 1
ATOM 1399 N N . GLY A 1 159 ? -7.294 18.406 3.921 1.00 15.56 159 GLY A N 1
ATOM 1400 C CA . GLY A 1 159 ? -6.816 18.324 5.290 1.00 18.03 159 GLY A CA 1
ATOM 1401 C C . GLY A 1 159 ? -7.915 18.382 6.340 1.00 18.34 159 GLY A C 1
ATOM 1402 O O . GLY A 1 159 ? -7.661 18.152 7.526 1.00 18.38 159 GLY A O 1
ATOM 1403 N N . GLU A 1 160 ? -9.130 18.708 5.903 1.00 14.04 160 GLU A N 1
ATOM 1404 C CA . GLU A 1 160 ? -10.298 18.728 6.778 1.00 14.30 160 GLU A CA 1
ATOM 1405 C C . GLU A 1 160 ? -11.118 17.446 6.675 1.00 19.07 160 GLU A C 1
ATOM 1406 O O . GLU A 1 160 ? -12.194 17.338 7.269 1.00 15.57 160 GLU A O 1
ATOM 1412 N N . ALA A 1 161 ? -10.616 16.474 5.923 1.00 15.06 161 ALA A N 1
ATOM 1413 C CA . ALA A 1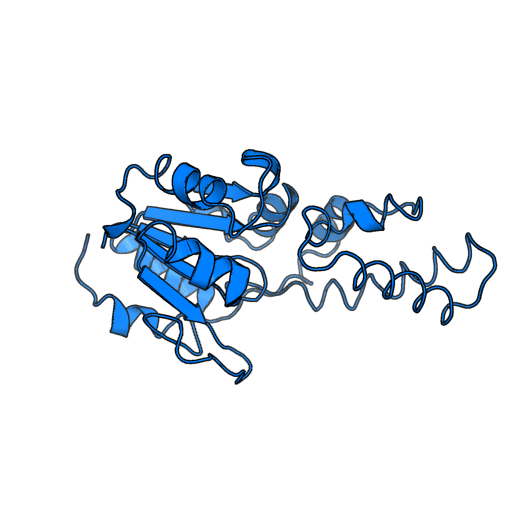 161 ? -11.372 15.245 5.700 1.00 12.86 161 ALA A CA 1
ATOM 1414 C C . ALA A 1 161 ? -10.618 14.000 6.154 1.00 14.51 161 ALA A C 1
ATOM 1415 O O . ALA A 1 161 ? -9.382 13.933 6.089 1.00 12.99 161 ALA A O 1
ATOM 1417 N N . VAL A 1 162 ? -11.382 13.015 6.619 1.00 12.83 162 VAL A N 1
ATOM 1418 C CA . VAL A 1 162 ? -10.844 11.709 6.981 1.00 13.56 162 VAL A CA 1
ATOM 1419 C C . VAL A 1 162 ? -11.487 10.662 6.096 1.00 14.28 162 VAL A C 1
ATOM 1420 O O . VAL A 1 162 ? -12.700 10.679 5.906 1.00 14.81 162 VAL A O 1
ATOM 1424 N N . MET A 1 163 ? -10.677 9.759 5.556 1.00 9.71 163 MET A N 1
ATOM 1425 C CA . MET A 1 163 ? -11.179 8.617 4.791 1.00 9.93 163 MET A CA 1
ATOM 1426 C C . MET A 1 163 ? -11.126 7.351 5.631 1.00 11.50 163 MET A C 1
ATOM 1427 O O . MET A 1 163 ? -10.109 7.071 6.261 1.00 14.01 163 MET A O 1
ATOM 1432 N N . VAL A 1 164 ? -12.209 6.581 5.612 1.00 8.05 164 VAL A N 1
ATOM 1433 C CA . VAL A 1 164 ? -12.273 5.318 6.337 1.00 8.93 164 VAL A CA 1
ATOM 1434 C C . VAL A 1 164 ? -12.560 4.208 5.345 1.00 9.93 164 VAL A C 1
ATOM 1435 O O . VAL A 1 164 ? -13.573 4.252 4.652 1.00 10.89 164 VAL A O 1
ATOM 1439 N N . GLY A 1 165 ? -11.682 3.216 5.263 1.00 9.76 165 GLY A N 1
ATOM 1440 C CA . GLY A 1 165 ? -11.894 2.124 4.324 1.00 7.22 165 GLY A CA 1
ATOM 1441 C C . GLY A 1 165 ? -11.066 0.917 4.706 1.00 11.19 165 GLY A C 1
ATOM 1442 O O . GLY A 1 165 ? -10.186 1.020 5.568 1.00 10.47 165 GLY A O 1
ATOM 1443 N N . ASP A 1 166 ? -11.338 -0.224 4.079 1.00 9.62 166 ASP A N 1
ATOM 1444 C CA . ASP A 1 166 ? -10.634 -1.452 4.448 1.00 11.58 166 ASP A CA 1
ATOM 1445 C C . ASP A 1 166 ? -9.525 -1.819 3.471 1.00 12.45 166 ASP A C 1
ATOM 1446 O O . ASP A 1 166 ? -8.860 -2.840 3.650 1.00 14.02 166 ASP A O 1
ATOM 1451 N N . SER A 1 167 ? -9.304 -0.992 2.449 1.00 10.33 167 SER A N 1
ATOM 1452 C CA . SER A 1 167 ? -8.259 -1.292 1.468 1.00 10.31 167 SER A CA 1
ATOM 1453 C C . SER A 1 167 ? -7.034 -0.419 1.641 1.00 11.99 167 SER A C 1
ATOM 1454 O O . SER A 1 167 ? -7.126 0.800 1.551 1.00 9.08 167 SER A O 1
ATOM 1457 N N . LEU A 1 168 ? -5.880 -1.041 1.863 1.00 9.78 168 LEU A N 1
ATOM 1458 C CA . LEU A 1 168 ? -4.654 -0.268 1.998 1.00 9.81 168 LEU A CA 1
ATOM 1459 C C . LEU A 1 168 ? -4.292 0.478 0.712 1.00 9.61 168 LEU A C 1
ATOM 1460 O O . LEU A 1 168 ? -3.868 1.634 0.758 1.00 10.40 168 LEU A O 1
ATOM 1465 N N . SER A 1 169 ? -4.469 -0.170 -0.435 1.00 9.70 169 SER A N 1
ATOM 1466 C CA . SER A 1 169 ? -4.079 0.454 -1.699 1.00 12.56 169 SER A CA 1
ATOM 1467 C C . SER A 1 169 ? -5.110 1.467 -2.200 1.00 12.82 169 SER A C 1
ATOM 1468 O O . SER A 1 169 ? -4.746 2.524 -2.718 1.00 11.83 169 SER A O 1
ATOM 1471 N N . GLN A 1 170 ? -6.396 1.165 -2.050 1.00 12.46 170 GLN A N 1
ATOM 1472 C CA . GLN A 1 170 ? -7.416 2.064 -2.583 1.00 8.78 170 GLN A CA 1
ATOM 1473 C C . GLN A 1 170 ? -7.748 3.196 -1.641 1.00 11.38 170 GLN A C 1
ATOM 1474 O O . GLN A 1 170 ? -7.767 4.365 -2.033 1.00 13.04 170 GLN A O 1
ATOM 1480 N N . ASP A 1 171 ? -8.043 2.830 -0.398 1.00 9.73 171 ASP A N 1
ATOM 1481 C CA . ASP A 1 171 ? -8.554 3.779 0.581 1.00 11.50 171 ASP A CA 1
ATOM 1482 C C . ASP A 1 171 ? -7.450 4.524 1.310 1.00 14.16 171 ASP A C 1
ATOM 1483 O O . ASP A 1 171 ? -7.454 5.745 1.355 1.00 12.38 171 ASP A O 1
ATOM 1488 N N . VAL A 1 172 ? -6.500 3.794 1.884 1.00 10.14 172 VAL A N 1
ATOM 1489 C CA . VAL A 1 172 ? -5.493 4.449 2.713 1.00 9.78 172 VAL A CA 1
ATOM 1490 C C . VAL A 1 172 ? -4.513 5.234 1.837 1.00 10.64 172 VAL A C 1
ATOM 1491 O O . VAL A 1 172 ? -4.349 6.445 2.005 1.00 11.79 172 VAL A O 1
ATOM 1495 N N . TYR A 1 173 ? -3.883 4.554 0.884 1.00 9.67 173 TYR A N 1
ATOM 1496 C CA . TYR A 1 173 ? -2.988 5.222 -0.066 1.00 9.39 173 TYR A CA 1
ATOM 1497 C C . TYR A 1 173 ? -3.707 6.327 -0.857 1.00 11.58 173 TYR A C 1
ATOM 1498 O O . TYR A 1 173 ? -3.184 7.429 -1.014 1.00 12.10 173 TYR A O 1
ATOM 1507 N N . GLY A 1 174 ? -4.918 6.044 -1.331 1.00 10.34 174 GLY A N 1
ATOM 1508 C CA . GLY A 1 174 ? -5.661 7.025 -2.106 1.00 11.40 174 GLY A CA 1
ATOM 1509 C C . GLY A 1 174 ? -5.908 8.304 -1.330 1.00 10.80 174 GLY A C 1
ATOM 1510 O O . GLY A 1 174 ? -5.665 9.408 -1.821 1.00 11.92 174 GLY A O 1
ATOM 1511 N N . ALA A 1 175 ? -6.387 8.159 -0.104 1.00 10.53 175 ALA A N 1
ATOM 1512 C CA . ALA A 1 175 ? -6.695 9.324 0.713 1.00 11.50 175 ALA A CA 1
ATOM 1513 C C . ALA A 1 175 ? -5.435 10.106 1.078 1.00 10.34 175 ALA A C 1
ATOM 1514 O O . ALA A 1 175 ? -5.401 11.330 0.976 1.00 10.79 175 ALA A O 1
ATOM 1516 N N . LYS A 1 176 ? -4.399 9.399 1.512 1.00 11.37 176 LYS A N 1
ATOM 1517 C CA . LYS A 1 176 ? -3.175 10.077 1.924 1.00 12.54 176 LYS A CA 1
ATOM 1518 C C . LYS A 1 176 ? -2.546 10.831 0.760 1.00 14.67 176 LYS A C 1
ATOM 1519 O O . LYS A 1 176 ? -1.972 11.901 0.948 1.0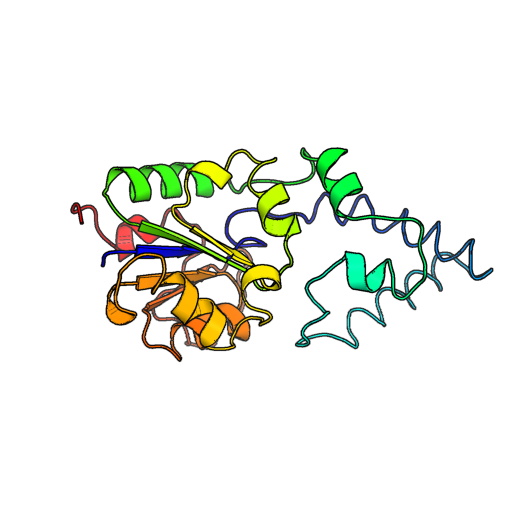0 14.74 176 LYS A O 1
ATOM 1525 N N . SER A 1 177 ? -2.680 10.289 -0.447 1.00 10.62 177 SER A N 1
ATOM 1526 C CA A SER A 1 177 ? -2.037 10.897 -1.605 0.51 11.67 177 SER A CA 1
ATOM 1527 C CA B SER A 1 177 ? -2.065 10.883 -1.631 0.49 11.65 177 SER A CA 1
ATOM 1528 C C . SER A 1 177 ? -2.625 12.263 -1.952 1.00 13.83 177 SER A C 1
ATOM 1529 O O . SER A 1 177 ? -1.969 13.061 -2.616 1.00 15.86 177 SER A O 1
ATOM 1534 N N . VAL A 1 178 ? -3.847 12.544 -1.495 1.00 9.94 178 VAL A N 1
ATOM 1535 C CA . VAL A 1 178 ? -4.434 13.858 -1.755 1.00 12.62 178 VAL A CA 1
ATOM 1536 C C . VAL A 1 178 ? -4.502 14.719 -0.497 1.00 12.40 178 VAL A C 1
ATOM 1537 O O . VAL A 1 178 ? -5.084 15.802 -0.509 1.00 17.31 178 VAL A O 1
ATOM 1541 N N . GLY A 1 179 ? -3.887 14.249 0.581 1.00 13.87 179 GLY A N 1
ATOM 1542 C CA . GLY A 1 179 ? -3.718 15.085 1.756 1.00 13.55 179 GLY A CA 1
ATOM 1543 C C . GLY A 1 179 ? -4.736 14.888 2.858 1.00 14.18 179 GLY A C 1
ATOM 1544 O O . GLY A 1 179 ? -4.827 15.701 3.779 1.00 14.32 179 GLY A O 1
ATOM 1545 N N . MET A 1 180 ? -5.498 13.808 2.773 1.00 11.02 180 MET A N 1
ATOM 1546 C CA A MET A 1 180 ? -6.476 13.504 3.809 0.50 12.56 180 MET A CA 1
ATOM 1547 C CA B MET A 1 180 ? -6.489 13.476 3.788 0.50 12.56 180 MET A CA 1
ATOM 1548 C C . MET A 1 180 ? -5.852 12.686 4.923 1.00 14.57 180 MET A C 1
ATOM 1549 O O . MET A 1 180 ? -4.756 12.154 4.772 1.00 16.17 180 MET A O 1
ATOM 1558 N N . THR A 1 181 ? -6.562 12.602 6.039 1.00 11.72 181 THR A N 1
ATOM 1559 C CA . THR A 1 181 ? -6.225 11.665 7.100 1.00 12.90 181 THR A CA 1
ATOM 1560 C C . THR A 1 181 ? -6.805 10.318 6.692 1.00 13.31 181 THR A C 1
ATOM 1561 O O . THR A 1 181 ? -7.930 10.258 6.167 1.00 13.08 181 THR A O 1
ATOM 1565 N N . ALA A 1 182 ? -6.037 9.251 6.900 1.00 10.05 182 ALA A N 1
ATOM 1566 C CA . ALA A 1 182 ? -6.458 7.912 6.496 1.00 11.41 182 ALA A CA 1
ATOM 1567 C C . ALA A 1 182 ? -6.649 6.973 7.680 1.00 16.26 182 ALA A C 1
ATOM 1568 O O . ALA A 1 182 ? -5.714 6.735 8.453 1.00 13.67 182 ALA A O 1
ATOM 1570 N N . VAL A 1 183 ? -7.857 6.422 7.795 1.00 9.54 183 VAL A N 1
ATOM 1571 C CA . VAL A 1 183 ? -8.164 5.414 8.803 1.00 9.20 183 VAL A CA 1
ATOM 1572 C C . VAL A 1 183 ? -8.419 4.083 8.126 1.00 12.90 183 VAL A C 1
ATOM 1573 O O . VAL A 1 183 ? -9.299 3.969 7.269 1.00 12.88 183 VAL A O 1
ATOM 1577 N N . TRP A 1 184 ? -7.654 3.071 8.517 1.00 10.86 184 TRP A N 1
ATOM 1578 C CA . TRP A 1 184 ? -7.845 1.727 7.980 1.00 9.62 184 TRP A CA 1
ATOM 1579 C C . TRP A 1 184 ? -8.728 0.928 8.920 1.00 11.10 184 TRP A C 1
ATOM 1580 O O . TRP A 1 184 ? -8.398 0.788 10.105 1.00 10.26 184 TRP A O 1
ATOM 1591 N N . ILE A 1 185 ? -9.840 0.398 8.410 1.00 10.60 185 ILE A N 1
ATOM 1592 C CA . ILE A 1 185 ? -10.627 -0.503 9.241 1.00 10.38 185 ILE A CA 1
ATOM 1593 C C . ILE A 1 185 ? -10.272 -1.941 8.879 1.00 10.15 185 ILE A C 1
ATOM 1594 O O . ILE A 1 185 ? -10.313 -2.354 7.717 1.00 11.17 185 ILE A O 1
ATOM 1599 N N . ASN A 1 186 ? -9.889 -2.674 9.914 1.00 10.24 186 ASN A N 1
ATOM 1600 C CA . ASN A 1 186 ? -9.297 -3.995 9.818 1.00 9.13 186 ASN A CA 1
ATOM 1601 C C . ASN A 1 186 ? -10.164 -4.957 10.614 1.00 14.50 186 ASN A C 1
ATOM 1602 O O . ASN A 1 186 ? -9.935 -5.169 11.802 1.00 13.55 186 ASN A O 1
ATOM 1607 N N . ARG A 1 187 ? -11.188 -5.507 9.970 1.00 13.77 187 ARG A N 1
ATOM 1608 C CA . ARG A 1 187 ? -12.156 -6.331 10.679 1.00 13.57 187 ARG A CA 1
ATOM 1609 C C . ARG A 1 187 ? -11.663 -7.763 10.867 1.00 21.92 187 ARG A C 1
ATOM 1610 O O . ARG A 1 187 ? -12.124 -8.463 11.766 1.00 19.70 187 ARG A O 1
ATOM 1618 N N . ASN A 1 188 ? -10.718 -8.192 10.035 1.00 18.26 188 ASN A N 1
ATOM 1619 C CA . ASN A 1 188 ? -10.305 -9.594 10.026 1.00 21.57 188 ASN A CA 1
ATOM 1620 C C . ASN A 1 188 ? -8.875 -9.863 10.490 1.00 22.89 188 ASN A C 1
ATOM 1621 O O . ASN A 1 188 ? -8.331 -10.926 10.207 1.00 27.19 188 ASN A O 1
ATOM 1626 N N . GLY A 1 189 ? -8.277 -8.907 11.195 1.00 20.04 189 GLY A N 1
ATOM 1627 C CA . GLY A 1 189 ? -6.944 -9.091 11.751 1.00 25.16 189 GLY A CA 1
ATOM 1628 C C . GLY A 1 189 ? -5.857 -9.257 10.704 1.00 26.64 189 GLY A C 1
ATOM 1629 O O . GLY A 1 189 ? -4.949 -10.078 10.852 1.00 27.35 189 GLY A O 1
ATOM 1630 N N . ASP A 1 190 ? -5.948 -8.469 9.640 1.00 17.16 190 ASP A N 1
ATOM 1631 C CA . ASP A 1 190 ? -4.951 -8.501 8.578 1.00 17.21 190 ASP A CA 1
ATOM 1632 C C . ASP A 1 190 ? -3.744 -7.641 8.913 1.00 16.82 190 ASP A C 1
ATOM 1633 O O . ASP A 1 190 ? -3.725 -6.922 9.914 1.00 15.78 190 ASP A O 1
ATOM 1638 N N . ARG A 1 191 ? -2.738 -7.723 8.047 1.00 21.92 191 ARG A N 1
ATOM 1639 C CA . ARG A 1 191 ? -1.514 -6.954 8.186 1.00 21.64 191 ARG A CA 1
ATOM 1640 C C . ARG A 1 191 ? -1.693 -5.537 7.646 1.00 13.07 191 ARG A C 1
ATOM 1641 O O . ARG A 1 191 ? -2.148 -5.364 6.523 1.00 17.06 191 ARG A O 1
ATOM 1649 N N . GLY A 1 192 ? -1.312 -4.541 8.440 1.00 16.03 192 GLY A N 1
ATOM 1650 C CA . GLY A 1 192 ? -1.505 -3.151 8.074 1.00 14.55 192 GLY A CA 1
ATOM 1651 C C . GLY A 1 192 ? -0.311 -2.435 7.471 1.00 17.39 192 GLY A C 1
ATOM 1652 O O . GLY A 1 192 ? -0.452 -1.320 6.967 1.00 15.83 192 GLY A O 1
ATOM 1653 N N . TYR A 1 193 ? 0.865 -3.057 7.543 1.00 13.91 193 TYR A N 1
ATOM 1654 C CA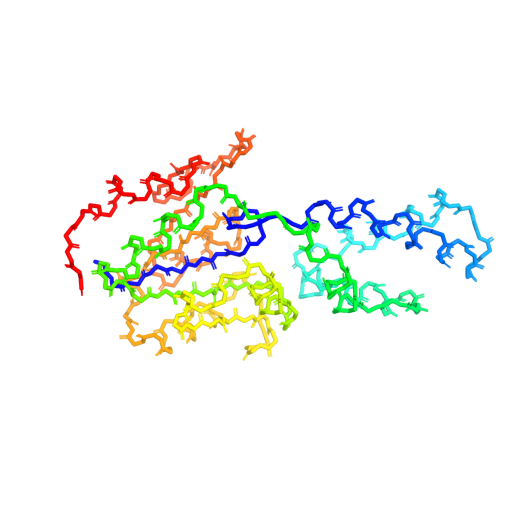 . TYR A 1 193 ? 2.078 -2.503 6.933 1.00 14.16 193 TYR A CA 1
ATOM 1655 C C . TYR A 1 193 ? 2.453 -1.104 7.422 1.00 15.79 193 TYR A C 1
ATOM 1656 O O . TYR A 1 193 ? 3.128 -0.362 6.699 1.00 16.33 193 TYR A O 1
ATOM 1665 N N . ASN A 1 194 ? 2.012 -0.740 8.628 1.00 13.57 194 ASN A N 1
ATOM 1666 C CA A ASN A 1 194 ? 2.391 0.532 9.223 0.59 16.71 194 ASN A CA 1
ATOM 1667 C CA B ASN A 1 194 ? 2.358 0.549 9.235 0.41 16.68 194 ASN A CA 1
ATOM 1668 C C . ASN A 1 194 ? 1.941 1.752 8.395 1.00 20.27 194 ASN A C 1
ATOM 1669 O O . ASN A 1 194 ? 2.552 2.819 8.473 1.00 23.99 194 ASN A O 1
ATOM 1678 N N . MET A 1 195 ? 0.882 1.611 7.600 1.00 12.99 195 MET A N 1
ATOM 1679 C CA . MET A 1 195 ? 0.541 2.699 6.679 1.00 12.62 195 MET A CA 1
ATOM 1680 C C . MET A 1 195 ? -0.395 3.763 7.234 1.00 17.40 195 MET A C 1
ATOM 1681 O O . MET A 1 195 ? -0.035 4.937 7.297 1.00 13.25 195 MET A O 1
ATOM 1686 N N . ALA A 1 196 ? -1.605 3.365 7.610 1.00 13.20 196 ALA A N 1
ATOM 1687 C CA . ALA A 1 196 ? -2.646 4.336 7.942 1.00 11.31 196 ALA A CA 1
ATOM 1688 C C . ALA A 1 196 ? -2.309 5.204 9.151 1.00 12.69 196 ALA A C 1
ATOM 1689 O O . ALA A 1 196 ? -1.524 4.809 10.013 1.00 14.00 196 ALA A O 1
ATOM 1691 N N . ASP A 1 197 ? -2.920 6.383 9.210 1.00 10.66 197 ASP A N 1
ATOM 1692 C CA . ASP A 1 197 ? -2.781 7.260 10.375 1.00 14.48 197 ASP A CA 1
ATOM 1693 C C . ASP A 1 197 ? -3.354 6.589 11.622 1.00 15.95 197 ASP A C 1
ATOM 1694 O O . ASP A 1 197 ? -2.815 6.731 12.729 1.00 12.01 197 ASP A O 1
ATOM 1699 N N . TYR A 1 198 ? -4.460 5.868 11.436 1.00 12.15 198 TYR A N 1
ATOM 1700 C CA . TYR A 1 198 ? -5.074 5.092 12.508 1.00 11.94 198 TYR A CA 1
ATOM 1701 C C . TYR A 1 198 ? -5.581 3.760 11.979 1.00 13.23 198 TYR A C 1
ATOM 1702 O O . TYR A 1 198 ? -5.988 3.651 10.827 1.00 12.55 198 TYR A O 1
ATOM 1711 N N . GLU A 1 199 ? -5.534 2.743 12.821 1.00 11.92 199 GLU A N 1
ATOM 1712 C CA A GLU A 1 199 ? -6.130 1.460 12.481 0.59 13.42 199 GLU A CA 1
ATOM 1713 C CA B GLU A 1 199 ? -6.125 1.452 12.492 0.41 13.42 199 GLU A CA 1
ATOM 1714 C C . GLU A 1 199 ? -7.201 1.124 13.515 1.00 16.09 199 GLU A C 1
ATOM 1715 O O . GLU A 1 199 ? -6.974 1.258 14.720 1.00 13.49 199 GLU A O 1
ATOM 1726 N N . ILE A 1 200 ? -8.369 0.704 13.040 1.00 13.13 200 ILE A N 1
ATOM 1727 C CA . ILE A 1 200 ? -9.478 0.360 13.920 1.00 12.18 200 ILE A CA 1
ATOM 1728 C C . ILE A 1 200 ? -10.034 -1.010 13.551 1.00 12.54 200 ILE A C 1
ATOM 1729 O O . ILE A 1 200 ? -9.871 -1.471 12.416 1.00 12.48 200 ILE A O 1
ATOM 1734 N N . ARG A 1 201 ? -10.693 -1.658 14.507 1.00 12.78 201 ARG A N 1
ATOM 1735 C CA . ARG A 1 201 ? -11.344 -2.943 14.262 1.00 11.03 201 ARG A CA 1
ATOM 1736 C C . ARG A 1 201 ? -12.839 -2.767 13.983 1.00 11.94 201 ARG A C 1
ATOM 1737 O O . ARG A 1 201 ? -13.434 -3.541 13.223 1.00 15.51 201 ARG A O 1
ATOM 1745 N N . THR A 1 202 ? -13.445 -1.757 14.607 1.00 9.88 202 THR A N 1
ATOM 1746 C CA . THR A 1 202 ? -14.834 -1.389 14.298 1.00 10.22 202 THR A CA 1
ATOM 1747 C C . THR A 1 202 ? -14.983 0.124 14.213 1.00 11.72 202 THR A C 1
ATOM 1748 O O . THR A 1 202 ? -14.140 0.873 14.696 1.00 11.98 202 THR A O 1
ATOM 1752 N N . LEU A 1 203 ? -16.082 0.574 13.617 1.00 10.30 203 LEU A N 1
ATOM 1753 C CA . LEU A 1 203 ? -16.280 2.001 13.414 1.00 11.01 203 LEU A CA 1
ATOM 1754 C C . LEU A 1 203 ? -16.523 2.751 14.725 1.00 11.36 203 LEU A C 1
ATOM 1755 O O . LEU A 1 203 ? -16.393 3.974 14.771 1.00 12.45 203 LEU A O 1
ATOM 1760 N N . TYR A 1 204 ? -16.863 2.019 15.786 1.00 10.53 204 TYR A N 1
ATOM 1761 C CA A TYR A 1 204 ? -17.102 2.642 17.089 0.51 11.88 204 TYR A CA 1
ATOM 1762 C CA B TYR A 1 204 ? -17.090 2.613 17.099 0.49 11.89 204 TYR A CA 1
ATOM 1763 C C . TYR A 1 204 ? -15.843 3.362 17.566 1.00 13.52 204 TYR A C 1
ATOM 1764 O O . TYR A 1 204 ? -15.924 4.347 18.299 1.00 13.43 204 TYR A O 1
ATOM 1781 N N . GLU A 1 205 ? -14.681 2.886 17.129 1.00 13.49 205 GLU A N 1
ATOM 1782 C CA . GLU A 1 205 ? -13.418 3.490 17.546 1.00 11.99 205 GLU A CA 1
ATOM 1783 C C . GLU A 1 205 ? -13.189 4.895 16.984 1.00 14.53 205 GLU A C 1
ATOM 1784 O O . GLU A 1 205 ? -12.318 5.617 17.477 1.00 14.10 205 GLU A O 1
ATOM 1790 N N . LEU A 1 206 ? -13.964 5.298 15.972 1.00 11.89 206 LEU A N 1
ATOM 1791 C CA . LEU A 1 206 ? -13.825 6.646 15.421 1.00 10.63 206 LEU A CA 1
ATOM 1792 C C . LEU A 1 206 ? -14.085 7.720 16.477 1.00 11.49 206 LEU A C 1
ATOM 1793 O O . LEU A 1 206 ? -13.553 8.826 16.385 1.00 14.65 206 LEU A O 1
ATOM 1798 N N . ARG A 1 207 ? -14.900 7.382 17.472 1.00 12.44 207 ARG A N 1
ATOM 1799 C CA . ARG A 1 207 ? -15.207 8.311 18.565 1.00 14.37 207 ARG A CA 1
ATOM 1800 C C . ARG A 1 207 ? -13.959 8.695 19.354 1.00 15.55 207 ARG A C 1
ATOM 1801 O O . ARG A 1 207 ? -13.818 9.841 19.770 1.00 17.38 207 ARG A O 1
ATOM 1809 N N . LYS A 1 208 ? -13.066 7.733 19.552 1.00 14.83 208 LYS A N 1
ATOM 1810 C CA . LYS A 1 208 ? -11.805 7.982 20.257 1.00 15.44 208 LYS A CA 1
ATOM 1811 C C . LYS A 1 208 ? -10.869 8.835 19.416 1.00 15.95 208 LYS A C 1
ATOM 1812 O O . LYS A 1 208 ? -10.115 9.652 19.941 1.00 16.20 208 LYS A O 1
ATOM 1818 N N . ILE A 1 209 ? -10.911 8.632 18.103 1.00 13.68 209 ILE A N 1
ATOM 1819 C CA . ILE A 1 209 ? -9.984 9.305 17.201 1.00 13.26 209 ILE A CA 1
ATOM 1820 C C . ILE A 1 209 ? -10.381 10.759 16.992 1.00 18.58 209 ILE A C 1
ATOM 1821 O O . ILE A 1 209 ? -9.542 11.658 17.096 1.00 19.10 209 ILE A O 1
ATOM 1826 N N . LEU A 1 210 ? -11.666 10.983 16.717 1.00 14.06 210 LEU A N 1
ATOM 1827 C CA . LEU A 1 210 ? -12.182 12.317 16.416 1.00 18.59 210 LEU A CA 1
ATOM 1828 C C . LEU A 1 210 ? -12.559 13.153 17.644 1.00 25.72 210 LEU A C 1
ATOM 1829 O O . LEU A 1 210 ? -12.571 14.382 17.584 1.00 22.48 210 LEU A O 1
ATOM 1834 N N . GLY A 1 211 ? -12.879 12.498 18.754 1.00 28.87 211 GLY A N 1
ATOM 1835 C CA . GLY A 1 211 ? -13.391 13.222 19.905 1.00 29.17 211 GLY A CA 1
ATOM 1836 C C . GLY A 1 211 ? -14.861 13.535 19.700 1.00 33.22 211 GLY A C 1
ATOM 1837 O O . GLY A 1 211 ? -15.441 13.154 18.683 1.00 39.99 211 GLY A O 1
ATOM 1838 N N . GLY A 1 212 ? -15.472 14.236 20.649 1.00 37.40 212 GLY A N 1
ATOM 1839 C CA . GLY A 1 212 ? -16.908 14.435 20.602 1.00 36.83 212 GLY A CA 1
ATOM 1840 C C . GLY A 1 212 ? -17.372 15.854 20.334 1.00 45.22 212 GLY A C 1
ATOM 1841 O O . GLY A 1 212 ? -18.572 16.125 20.344 1.00 40.33 212 GLY A O 1
ATOM 1842 N N . GLU A 1 213 ? -16.439 16.768 20.089 1.00 36.27 213 GLU A N 1
ATOM 1843 C CA . GLU A 1 213 ? -16.806 18.170 19.886 1.00 46.15 213 GLU A CA 1
ATOM 1844 C C . GLU A 1 213 ? -17.456 18.427 18.523 1.00 40.57 213 GLU A C 1
ATOM 1845 O O . GLU A 1 213 ? -17.043 17.862 17.509 1.00 33.86 213 GLU A O 1
ATOM 1851 N N . ARG A 1 214 ? -18.476 19.287 18.513 1.00 35.81 214 ARG A N 1
ATOM 1852 C CA . ARG A 1 214 ? -19.219 19.599 17.288 1.00 41.31 214 ARG A CA 1
ATOM 1853 C C . ARG A 1 214 ? -18.328 20.300 16.270 1.00 40.20 214 ARG A C 1
ATOM 1854 O O . ARG A 1 214 ? -17.416 21.039 16.642 1.00 35.59 214 ARG A O 1
ATOM 1862 N N . VAL A 1 215 ? -18.582 20.055 14.988 1.00 27.76 215 VAL A N 1
ATOM 1863 C CA . VAL A 1 215 ? -17.788 20.665 13.928 1.00 34.39 215 VAL A CA 1
ATOM 1864 C C . VAL A 1 215 ? -18.676 21.452 12.968 1.00 44.94 215 VAL A C 1
ATOM 1865 O O . VAL A 1 215 ? -18.184 22.097 12.042 1.00 54.91 215 VAL A O 1
#

InterPro domains:
  IPR006439 HAD hydrolase, subfamily IA [PR00413] (1-12)
  IPR006439 HAD hydrolase, subfamily IA [PR00413] (98-111)
  IPR006439 HAD hydrolase, subfamily IA [PR00413] (128-144)
  IPR006439 HAD hydrolase, subfamily IA [PR00413] (174-187)
  IPR006439 HAD hydrolase, subfamily IA [TIGR01509] (75-185)
  IPR006439 HAD hydrolase, subfamily IA [TIGR01549] (99-179)
  IPR006549 HAD-superfamily hydrolase,subfamily IIIA [TIGR01662] (76-186)
  IPR011950 HAD-superfamily hydrolase, subfamily IA, CTE7 [TIGR02253] (2-206)
  IPR023214 HAD superfamily [G3DSA:3.40.50.1000] (2-206)
  IPR036412 HAD-like superfamily [SSF56784] (1-211)
  IPR051400 HAD-like hydrolase superfamily enzymes [PTHR46470] (1-210)

Secondary structure (DSSP, 8-state):
--EEEE--BTTTEE-HHHHHHHHHHHHHHHHHHHT--HHHHHHHHHHHHHHTTTSGGGG-HHHHHHHTT-S--HHHHHHH-GGGSEE-TTHHHHHHHHHHHT-EEEEE-SS-THHHHHHHHTT-GGG-SEEE-HHHHT--TTSHHHHHHHHHHHT--GGGEEEEES-IIIIIHHHHHTT-EEEEE-SS----TT-SSEEESSGGGHHHHH-S---

Foldseek 3Di:
DAAEEEEPDPAFKHLVLLVVVCLLVQLVQLCVVVVHHSVVSSVVLVVVLVVQPPHLCNQEPVSSCVVSVHPDDVLVSCVVCVVSMGGDPQRPVLLVLCVVLRHAYEYQYSHDPCVLVNCVSVVNNVSHPYYFYCNNQVDAFLPQRSVVVGVVSVVDALCNYEYEYADCRGTQVSSVVRPHQYEHADQPPDDNPPGHPYYHNHSNCVCVVVPRHRD

B-factor: mean 17.57, std 8.84, range [2.51, 74.71]

Solvent-accessible surface area: 10770 Å² total; per-residue (Å²): 83,99,0,0,0,0,13,0,50,17,0,0,0,27,19,104,17,0,40,117,72,2,30,76,59,0,26,39,54,0,14,160,104,77,68,31,66,125,116,65,0,121,116,101,0,47,62,62,25,99,67,91,140,140,35,78,39,95,31,17,38,26,42,3,2,166,76,29,105,16,130,23,99,0,48,119,12,0,108,183,64,35,168,85,10,97,44,44,123,20,0,71,67,1,0,61,36,0,103,104,12,29,10,80,0,0,0,0,3,3,6,5,95,7,4,110,39,1,0,123,57,24,53,0,22,115,25,18,79,10,18,3,0,17,69,55,6,114,1,18,4,47,76,70,112,0,0,74,67,0,6,123,131,11,66,17,114,33,54,44,0,0,0,0,0,57,23,32,71,37,1,3,124,0,0,92,65,22,46,2,32,0,1,9,1,27,53,126,70,92,168,10,123,151,81,16,61,100,85,7,164,32,0,132,58,0,89,177,46,34,28,57,135,182,68

Radius of gyration: 17.98 Å; Cα contacts (8 Å, |Δi|>4): 394; chains: 1; bounding box: 37×51×43 Å

Nearest PDB structures (foldseek):
  4ygs-assembly1_A  TM=1.005E+00  e=4.965E-46  Thermococcus onnurineus NA1
  6q7p-assembly1_A  TM=8.020E-01  e=5.383E-14  Pyrococcus horikoshii
  8bp1-assembly1_A  TM=7.970E-01  e=3.958E-14  synthetic construct
  3u26-assembly1_A  TM=7.345E-01  e=1.158E-14  Pyrococcus horikoshii
  3k1z-assembly1_A  TM=6.986E-01  e=3.420E-11  Homo sapiens

Sequence (215 aa):
MKAVLFDIDGTILTEEEPLIMMLFLPQQVYDKLSSRKLGISKDEEAREERFLSEEILGRRDSYDWHDWNFFFKKLFDDLDLKYEELLERYPHHKLQVYPDTIPTLEWLRDTGYKLGIVTSGPKYQRLKLKKLTGLLDYFDVVITRDDVNAIKPEPKIFLYTIEERLGVEPGEAVMVGDSLSQDVYGAKSSVGMMTAVWINRNGDRGYNNMADYEEIRTLYYELRKILGGERV

Organism: Thermococcus onnurineus (strain NA1) (NCBI:txid523850)